Protein AF-A0A348NTG4-F1 (afdb_monomer_lite)

Secondary structure (DSSP, 8-state):
-HHHHHHHHHHTT-HHHHHHHHHHHHT-SS--HHHHHHHHHHHHHHHHHHS-HHHHHHHHHHHHHHHHH--S-----TT--SHHHHHHHHHHHHHHHHHHHT-HHHHHHHHHHHTTSGGGGSHHHHHHHHHHHHHHHHHTT-HHHHHHHHHHHHHHHHHTT-TT-GGGHHHHHHHHHHHHHTT-HHHHHHHHHHHHHHHHHS--HHHHHHHHHHHHHHHHHHT-HHHHHHHHHHSPPPTT--HHHHHHHHHHHHHHHHHTT-HHHHHHHHHH-TT-GGGHHHHHHHHHHTT-HHHHHHHHHHHSSPP----------S--------PPPPPPPPPP-

Foldseek 3Di:
DLLLVLLVCLVVLVLVVNVVSLVVQVPDPPQALLSLLSSLLSNLSSCLQPHFLVSSLVSLVSSLVSLVPGPDWRDDHPVQTTSLSSNLSSLLSNLVSCVLLVVLVVSLVSLVVSCPGPSVVPLLSVLLSLLSNLLSCLLVVVLVSNQVSLVVSCVSCVVVVNQQELSNLSSLLSQLSSCLVVVNLVSNVVSLVSNVSSLVVDSRPQSVLSSQLSVLSSCVSPPHLVVSLVSLVVDDDDPSRGPSSVLSSLLSNLVSCLVVVVLVVSVVSCVVVVPPLSNLVSQLSSCVSVVNNVSSVVSVVVNPDPPPPPPDPPPPDDDDDDDDDDDDDDDDDDDDD

Structure (mmCIF, N/CA/C/O backbone):
data_AF-A0A348NTG4-F1
#
_entry.id   AF-A0A348NTG4-F1
#
loop_
_atom_site.group_PDB
_atom_site.id
_atom_site.type_symbol
_atom_site.label_atom_id
_atom_site.label_alt_id
_atom_site.label_comp_id
_atom_site.label_asym_id
_atom_site.label_entity_id
_atom_site.label_seq_id
_atom_site.pdbx_PDB_ins_code
_atom_site.Cartn_x
_atom_site.Cartn_y
_atom_site.Cartn_z
_atom_site.occupancy
_atom_site.B_iso_or_equiv
_atom_site.auth_seq_id
_atom_site.auth_comp_id
_atom_site.auth_asym_id
_atom_site.auth_atom_id
_atom_site.pdbx_PDB_model_num
ATOM 1 N N . MET A 1 1 ? 17.746 10.564 -25.892 1.00 72.62 1 MET A N 1
ATOM 2 C CA . MET A 1 1 ? 18.186 11.600 -24.919 1.00 72.62 1 MET A CA 1
ATOM 3 C C . MET A 1 1 ? 17.054 12.033 -23.989 1.00 72.62 1 MET A C 1
ATOM 5 O O . MET A 1 1 ? 17.271 12.065 -22.789 1.00 72.62 1 MET A O 1
ATOM 9 N N . GLU A 1 2 ? 15.850 12.316 -24.493 1.00 83.31 2 GLU A N 1
ATOM 10 C CA . GLU A 1 2 ? 14.724 12.773 -23.653 1.00 83.31 2 GLU A CA 1
ATOM 11 C C . GLU A 1 2 ? 14.186 11.718 -22.664 1.00 83.31 2 GLU A C 1
ATOM 13 O O . GLU A 1 2 ? 13.785 12.087 -21.568 1.00 83.31 2 GLU A O 1
ATOM 18 N N . VAL A 1 3 ? 14.249 10.414 -22.974 1.00 83.94 3 VAL A N 1
ATOM 19 C CA . VAL A 1 3 ? 13.920 9.345 -21.999 1.00 83.94 3 VAL A CA 1
ATOM 20 C C . VAL A 1 3 ? 14.889 9.353 -20.805 1.00 83.94 3 VAL A C 1
ATOM 22 O O . VAL A 1 3 ? 14.468 9.198 -19.663 1.00 83.94 3 VAL A O 1
ATOM 25 N N . ASN A 1 4 ? 16.177 9.634 -21.034 1.00 87.38 4 ASN A N 1
ATOM 26 C CA . ASN A 1 4 ? 17.155 9.783 -19.949 1.00 87.38 4 ASN A CA 1
ATOM 27 C C . ASN A 1 4 ? 16.900 11.046 -19.121 1.00 87.38 4 ASN A C 1
ATOM 29 O O . ASN A 1 4 ? 17.099 11.028 -17.911 1.00 87.38 4 ASN A O 1
ATOM 33 N N . LEU A 1 5 ? 16.434 12.128 -19.757 1.00 90.00 5 LEU A N 1
ATOM 34 C CA . LEU A 1 5 ? 15.984 13.321 -19.041 1.00 90.00 5 LEU A CA 1
ATOM 35 C C . LEU A 1 5 ? 14.778 12.997 -18.150 1.00 90.00 5 LEU A C 1
ATOM 37 O O . LEU A 1 5 ? 14.790 13.371 -16.984 1.00 90.00 5 LEU A O 1
ATOM 41 N N . LEU A 1 6 ? 13.788 12.260 -18.667 1.00 88.88 6 LEU A N 1
ATOM 42 C CA . LEU A 1 6 ? 12.642 11.794 -17.881 1.00 88.88 6 LEU A CA 1
ATOM 43 C C . LEU A 1 6 ? 13.098 10.971 -16.667 1.00 88.88 6 LEU A C 1
ATOM 45 O O . LEU A 1 6 ? 12.689 11.255 -15.545 1.00 88.88 6 LEU A O 1
ATOM 49 N N . ALA A 1 7 ? 13.985 9.993 -16.872 1.00 87.50 7 ALA A N 1
ATOM 50 C CA . ALA A 1 7 ? 14.532 9.183 -15.785 1.00 87.50 7 ALA A CA 1
ATOM 51 C C . ALA A 1 7 ? 15.272 10.033 -14.735 1.00 87.50 7 ALA A C 1
ATOM 53 O O . ALA A 1 7 ? 15.084 9.834 -13.537 1.00 87.50 7 ALA A O 1
ATOM 54 N N . ALA A 1 8 ? 16.077 11.008 -15.172 1.00 87.44 8 ALA A N 1
ATOM 55 C CA . ALA A 1 8 ? 16.791 11.915 -14.277 1.00 87.44 8 ALA A CA 1
ATOM 56 C C . ALA A 1 8 ? 15.840 12.819 -13.476 1.00 87.44 8 ALA A C 1
ATOM 58 O O . ALA A 1 8 ? 16.048 13.006 -12.281 1.00 87.44 8 ALA A O 1
ATOM 59 N N . GLN A 1 9 ? 14.781 13.337 -14.106 1.00 89.88 9 GLN A N 1
ATOM 60 C CA . GLN A 1 9 ? 13.752 14.142 -13.440 1.00 89.88 9 GLN A CA 1
ATOM 61 C C . GLN A 1 9 ? 13.029 13.335 -12.357 1.00 89.88 9 GLN A C 1
ATOM 63 O O . GLN A 1 9 ? 12.859 13.820 -11.241 1.00 89.88 9 GLN A O 1
ATOM 68 N N . ILE A 1 10 ? 12.677 12.079 -12.644 1.00 85.88 10 ILE A N 1
ATOM 69 C CA . ILE A 1 10 ? 12.056 11.174 -11.665 1.00 85.88 10 ILE A CA 1
ATOM 70 C C . ILE A 1 10 ? 13.010 10.891 -10.504 1.00 85.88 10 ILE A C 1
ATOM 72 O O . ILE A 1 10 ? 12.622 11.021 -9.347 1.00 85.88 10 ILE A O 1
ATOM 76 N N . ALA A 1 11 ? 14.271 10.564 -10.796 1.00 83.94 11 ALA A N 1
ATOM 77 C CA . ALA A 1 11 ? 15.285 10.337 -9.766 1.00 83.94 11 ALA A CA 1
ATOM 78 C C . ALA A 1 11 ? 15.539 11.584 -8.896 1.00 83.94 11 ALA A C 1
ATOM 80 O O . ALA A 1 11 ? 15.915 11.460 -7.732 1.00 83.94 11 ALA A O 1
ATOM 81 N N . ALA A 1 12 ? 15.316 12.779 -9.451 1.00 85.69 12 ALA A N 1
ATOM 82 C CA . ALA A 1 12 ? 15.415 14.059 -8.758 1.00 85.69 12 ALA A CA 1
ATOM 83 C C . ALA A 1 12 ? 14.099 14.522 -8.099 1.00 85.69 12 ALA A C 1
ATOM 85 O O . ALA A 1 12 ? 14.061 15.631 -7.564 1.00 85.69 12 ALA A O 1
ATOM 86 N N . PHE A 1 13 ? 13.034 13.708 -8.121 1.00 81.88 13 PHE A N 1
ATOM 87 C CA . PHE A 1 13 ? 11.701 14.047 -7.598 1.00 81.88 13 PHE A CA 1
ATOM 88 C C . PHE A 1 13 ? 11.089 15.320 -8.225 1.00 81.88 13 PHE A C 1
ATOM 90 O O . PHE A 1 13 ? 10.419 16.106 -7.553 1.00 81.88 13 PHE A O 1
ATOM 97 N N . GLN A 1 14 ? 11.342 15.534 -9.519 1.00 87.25 14 GLN A N 1
ATOM 98 C CA . GLN A 1 14 ? 10.798 16.621 -10.340 1.00 87.25 14 GLN A CA 1
ATOM 99 C C . GLN A 1 14 ? 9.549 16.136 -11.093 1.00 87.25 14 GLN A C 1
ATOM 101 O O . GLN A 1 14 ? 9.572 15.945 -12.311 1.00 87.25 14 GLN A O 1
ATOM 106 N N . THR A 1 15 ? 8.480 15.828 -10.348 1.00 83.44 15 THR A N 1
ATOM 107 C CA . THR A 1 15 ? 7.294 15.127 -10.871 1.00 83.44 15 THR A CA 1
ATOM 108 C C . THR A 1 15 ? 6.580 15.913 -11.969 1.00 83.44 15 THR A C 1
ATOM 110 O O . THR A 1 15 ? 6.259 15.339 -13.009 1.00 83.44 15 THR A O 1
ATOM 113 N N . ASP A 1 16 ? 6.387 17.223 -11.802 1.00 86.94 16 ASP A N 1
ATOM 114 C CA . ASP A 1 16 ? 5.717 18.065 -12.803 1.00 86.94 16 ASP A CA 1
ATOM 115 C C . ASP A 1 16 ? 6.515 18.133 -14.114 1.00 86.94 16 ASP A C 1
ATOM 117 O O . ASP A 1 16 ? 5.962 17.980 -15.210 1.00 86.94 16 ASP A O 1
ATOM 121 N N . GLU A 1 17 ? 7.834 18.302 -14.018 1.00 91.06 17 GLU A N 1
ATOM 122 C CA . GLU A 1 17 ? 8.725 18.312 -15.172 1.00 91.06 17 GLU A CA 1
ATOM 123 C C . GLU A 1 17 ? 8.778 16.944 -15.858 1.00 91.06 17 GLU A C 1
ATOM 125 O O . GLU A 1 17 ? 8.753 16.883 -17.090 1.00 91.06 17 GLU A O 1
ATOM 130 N N . ALA A 1 18 ? 8.800 15.853 -15.087 1.00 89.81 18 ALA A N 1
ATOM 131 C CA . ALA A 1 18 ? 8.736 14.489 -15.602 1.00 89.81 18 ALA A CA 1
ATOM 132 C C . ALA A 1 18 ? 7.414 14.230 -16.346 1.00 89.81 18 ALA A C 1
ATOM 134 O O . ALA A 1 18 ? 7.419 13.707 -17.463 1.00 89.81 18 ALA A O 1
ATOM 135 N N . VAL A 1 19 ? 6.279 14.650 -15.777 1.00 90.00 19 VAL A N 1
ATOM 136 C CA . VAL A 1 19 ? 4.953 14.543 -16.406 1.00 90.00 19 VAL A CA 1
ATOM 137 C C . VAL A 1 19 ? 4.927 15.295 -17.737 1.00 90.00 19 VAL A C 1
ATOM 139 O O . VAL A 1 19 ? 4.448 14.760 -18.742 1.00 90.00 19 VAL A O 1
ATOM 142 N N . GLU A 1 20 ? 5.455 16.518 -17.781 1.00 92.50 20 GLU A N 1
ATOM 143 C CA . GLU A 1 20 ? 5.489 17.297 -19.018 1.00 92.50 20 GLU A CA 1
ATOM 144 C C . GLU A 1 20 ? 6.457 16.703 -20.053 1.00 92.50 20 GLU A C 1
ATOM 146 O O . GLU A 1 20 ? 6.113 16.606 -21.234 1.00 92.50 20 GLU A O 1
ATOM 151 N N . THR A 1 21 ? 7.630 16.217 -19.636 1.00 93.94 21 THR A N 1
ATOM 152 C CA . THR A 1 21 ? 8.554 15.493 -20.523 1.00 93.94 21 THR A CA 1
ATOM 153 C C . THR A 1 21 ? 7.893 14.249 -21.117 1.00 93.94 21 THR A C 1
ATOM 155 O O . THR A 1 21 ? 7.969 14.045 -22.330 1.00 93.94 21 THR A O 1
ATOM 158 N N . TYR A 1 22 ? 7.177 13.458 -20.313 1.00 93.06 22 TYR A N 1
ATOM 159 C CA . TYR A 1 22 ? 6.424 12.305 -20.808 1.00 93.06 22 TYR A CA 1
ATOM 160 C C . TYR A 1 22 ? 5.339 12.710 -21.818 1.00 93.06 22 TYR A C 1
ATOM 162 O O . TYR A 1 22 ? 5.207 12.091 -22.876 1.00 93.06 22 TYR A O 1
ATOM 170 N N . ARG A 1 23 ? 4.585 13.787 -21.553 1.00 92.38 23 ARG A N 1
ATOM 171 C CA . ARG A 1 23 ? 3.578 14.303 -22.498 1.00 92.38 23 ARG A CA 1
ATOM 172 C C . ARG A 1 23 ? 4.191 14.718 -23.831 1.00 92.38 23 ARG A C 1
ATOM 174 O O . ARG A 1 23 ? 3.571 14.462 -24.865 1.00 92.38 23 ARG A O 1
ATOM 181 N N . ARG A 1 24 ? 5.377 15.338 -23.824 1.00 94.44 24 ARG A N 1
ATOM 182 C CA . ARG A 1 24 ? 6.117 15.676 -25.050 1.00 94.44 24 ARG A CA 1
ATOM 183 C C . ARG A 1 24 ? 6.556 14.422 -25.800 1.00 94.44 24 ARG A C 1
ATOM 185 O O . ARG A 1 24 ? 6.255 14.316 -26.986 1.00 94.44 24 ARG A O 1
ATOM 192 N N . LEU A 1 25 ? 7.167 13.459 -25.105 1.00 92.62 25 LEU A N 1
ATOM 193 C CA . LEU A 1 25 ? 7.576 12.170 -25.676 1.00 92.62 25 LEU A CA 1
ATOM 194 C C . LEU A 1 25 ? 6.402 11.453 -26.354 1.00 92.62 25 LEU A C 1
ATOM 196 O O . LEU A 1 25 ? 6.517 11.041 -27.500 1.00 92.62 25 LEU A O 1
ATOM 200 N N . ARG A 1 26 ? 5.229 11.399 -25.712 1.00 92.81 26 ARG A N 1
ATOM 201 C CA . ARG A 1 26 ? 4.034 10.731 -26.261 1.00 92.81 26 ARG A CA 1
ATOM 202 C C . ARG A 1 26 ? 3.474 11.378 -27.537 1.00 92.81 26 ARG A C 1
ATOM 204 O O . ARG A 1 26 ? 2.683 10.758 -28.239 1.00 92.81 26 A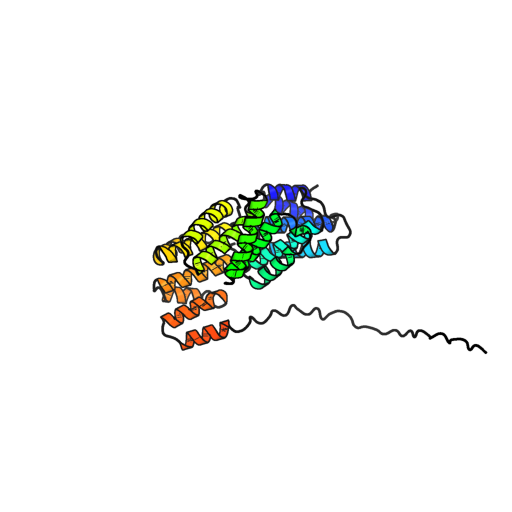RG A O 1
ATOM 211 N N . ARG A 1 27 ? 3.805 12.642 -27.819 1.00 92.94 27 ARG A N 1
ATOM 212 C CA . ARG A 1 27 ? 3.354 13.350 -29.035 1.00 92.94 27 ARG A CA 1
ATOM 213 C C . ARG A 1 27 ? 4.298 13.153 -30.220 1.00 92.94 27 ARG A C 1
ATOM 215 O O . ARG A 1 27 ? 3.977 13.599 -31.319 1.00 92.94 27 ARG A O 1
ATOM 222 N N . ARG A 1 28 ? 5.454 12.525 -30.007 1.00 92.88 28 ARG A N 1
ATOM 223 C CA . ARG A 1 28 ? 6.433 12.258 -31.056 1.00 92.88 28 ARG A CA 1
ATOM 224 C C . ARG A 1 28 ? 6.016 11.043 -31.874 1.00 92.88 28 ARG A C 1
ATOM 226 O O . ARG A 1 28 ? 5.760 9.982 -31.322 1.00 92.88 28 ARG A O 1
ATOM 233 N N . ALA A 1 29 ? 5.964 11.208 -33.193 1.00 88.56 29 ALA A N 1
ATOM 234 C CA . ALA A 1 29 ? 5.661 10.120 -34.123 1.00 88.56 29 ALA A CA 1
ATOM 235 C C . ALA A 1 29 ? 6.893 9.260 -34.460 1.00 88.56 29 ALA A C 1
ATOM 237 O O . ALA A 1 29 ? 6.752 8.203 -35.061 1.00 88.56 29 ALA A O 1
ATOM 238 N N . ASP A 1 30 ? 8.091 9.733 -34.109 1.00 90.44 30 ASP A N 1
ATOM 239 C CA . ASP A 1 30 ? 9.380 9.110 -34.415 1.00 90.44 30 ASP A CA 1
ATOM 240 C C . ASP A 1 30 ? 9.983 8.342 -33.227 1.00 90.44 30 ASP A C 1
ATOM 242 O O . ASP A 1 30 ? 11.120 7.882 -33.310 1.00 90.44 30 ASP A O 1
ATOM 246 N N . LEU A 1 31 ? 9.253 8.229 -32.112 1.00 89.94 31 LEU A N 1
ATOM 247 C CA . LEU A 1 31 ? 9.707 7.482 -30.945 1.00 89.94 31 LEU A CA 1
ATOM 248 C C . LEU A 1 31 ? 9.540 5.985 -31.206 1.00 89.94 31 LEU A C 1
ATOM 250 O O . LEU A 1 31 ? 8.478 5.551 -31.650 1.00 89.94 31 LEU A O 1
ATOM 254 N N . SER A 1 32 ? 10.577 5.200 -30.932 1.00 91.12 32 SER A N 1
ATOM 255 C CA . SER A 1 32 ? 10.491 3.752 -31.090 1.00 91.12 32 SER A CA 1
ATOM 256 C C . SER A 1 32 ? 9.567 3.126 -30.038 1.00 91.12 32 SER A C 1
ATOM 258 O O . SER A 1 32 ? 9.244 3.750 -29.017 1.00 91.12 32 SER A O 1
ATOM 260 N N . ASP A 1 33 ? 9.131 1.887 -30.269 1.00 91.44 33 ASP A N 1
ATOM 261 C CA . ASP A 1 33 ? 8.283 1.162 -29.318 1.00 91.44 33 ASP A CA 1
ATOM 262 C C . ASP A 1 33 ? 9.022 0.913 -27.997 1.00 91.44 33 ASP A C 1
ATOM 264 O O . ASP A 1 33 ? 8.439 1.109 -26.928 1.00 91.44 33 ASP A O 1
ATOM 268 N N . GLY A 1 34 ? 10.314 0.565 -28.050 1.00 90.81 34 GLY A N 1
ATOM 269 C CA . GLY A 1 34 ? 11.155 0.412 -26.865 1.00 90.81 34 GLY A CA 1
ATOM 270 C C . GLY A 1 34 ? 11.279 1.696 -26.038 1.00 90.81 34 GLY A C 1
ATOM 271 O O . GLY A 1 34 ? 11.102 1.662 -24.816 1.00 90.81 34 GLY A O 1
ATOM 272 N N . ASP A 1 35 ? 11.501 2.841 -26.686 1.00 90.69 35 ASP A N 1
ATOM 273 C CA . ASP A 1 35 ? 11.560 4.147 -26.015 1.00 90.69 35 ASP A CA 1
ATOM 274 C C . ASP A 1 35 ? 10.204 4.555 -25.434 1.00 90.69 35 ASP A C 1
ATOM 276 O O . ASP A 1 35 ? 10.123 5.081 -24.320 1.00 90.69 35 ASP A O 1
ATOM 280 N N . SER A 1 36 ? 9.126 4.280 -26.169 1.00 92.62 36 SER A N 1
ATOM 281 C CA . SER A 1 36 ? 7.754 4.534 -25.728 1.00 92.62 36 SER A CA 1
ATOM 282 C C . SER A 1 36 ? 7.388 3.676 -24.514 1.00 92.62 36 SER A C 1
ATOM 284 O O . SER A 1 36 ? 6.771 4.177 -23.568 1.00 92.62 36 SER A O 1
ATOM 286 N N . ALA A 1 37 ? 7.809 2.407 -24.499 1.00 93.44 37 ALA A N 1
ATOM 287 C CA . ALA A 1 37 ? 7.629 1.500 -23.372 1.00 93.44 37 ALA A CA 1
ATOM 288 C C . ALA A 1 37 ? 8.386 1.994 -22.133 1.00 93.44 37 ALA A C 1
ATOM 290 O O . ALA A 1 37 ? 7.800 2.097 -21.054 1.00 93.44 37 ALA A O 1
ATOM 291 N N . ALA A 1 38 ? 9.662 2.364 -22.293 1.00 92.38 38 ALA A N 1
ATOM 292 C CA . ALA A 1 38 ? 10.482 2.901 -21.210 1.00 92.38 38 ALA A CA 1
ATOM 293 C C . ALA A 1 38 ? 9.884 4.193 -20.636 1.00 92.38 38 ALA A C 1
ATOM 295 O O . ALA A 1 38 ? 9.740 4.326 -19.420 1.00 92.38 38 ALA A O 1
ATOM 296 N N . ALA A 1 39 ? 9.464 5.121 -21.502 1.00 92.81 39 ALA A N 1
ATOM 297 C CA . ALA A 1 39 ? 8.832 6.366 -21.085 1.00 92.81 39 ALA A CA 1
ATOM 298 C C . ALA A 1 39 ? 7.524 6.125 -20.313 1.00 92.81 39 ALA A C 1
ATOM 300 O O . ALA A 1 39 ? 7.289 6.770 -19.293 1.00 92.81 39 ALA A O 1
ATOM 301 N N . ALA A 1 40 ? 6.685 5.187 -20.766 1.00 94.00 40 ALA A N 1
ATOM 302 C CA . ALA A 1 40 ? 5.436 4.839 -20.091 1.00 94.00 40 ALA A CA 1
ATOM 303 C C . ALA A 1 40 ? 5.665 4.151 -18.733 1.00 94.00 40 ALA A C 1
ATOM 305 O O . ALA A 1 40 ? 4.966 4.475 -17.772 1.00 94.00 40 ALA A O 1
ATOM 306 N N . ALA A 1 41 ? 6.660 3.264 -18.621 1.00 93.19 41 ALA A N 1
ATOM 307 C CA . ALA A 1 41 ? 7.020 2.623 -17.354 1.00 93.19 41 ALA A CA 1
ATOM 308 C C . ALA A 1 41 ? 7.561 3.641 -16.337 1.00 93.19 41 ALA A C 1
ATOM 310 O O . ALA A 1 41 ? 7.111 3.675 -15.193 1.00 93.19 41 ALA A O 1
ATOM 311 N N . LEU A 1 42 ? 8.468 4.522 -16.771 1.00 91.06 42 LEU A N 1
ATOM 312 C CA . LEU A 1 42 ? 8.996 5.617 -15.955 1.00 91.06 42 LEU A CA 1
ATOM 313 C C . LEU A 1 42 ? 7.882 6.557 -15.483 1.00 91.06 42 LEU A C 1
ATOM 315 O O . LEU A 1 42 ? 7.804 6.886 -14.301 1.00 91.06 42 LEU A O 1
ATOM 319 N N . TYR A 1 43 ? 6.981 6.946 -16.384 1.00 91.81 43 TYR A N 1
ATOM 320 C CA . TYR A 1 43 ? 5.831 7.777 -16.040 1.00 91.81 43 TYR A CA 1
ATOM 321 C C . TYR A 1 43 ? 4.907 7.109 -15.011 1.00 91.81 43 TYR A C 1
ATOM 323 O O . TYR A 1 43 ? 4.455 7.773 -14.080 1.00 91.81 43 TYR A O 1
ATOM 331 N N . ALA A 1 44 ? 4.674 5.796 -15.122 1.00 91.81 44 ALA A N 1
ATOM 332 C CA . ALA A 1 44 ? 3.920 5.050 -14.117 1.00 91.81 44 ALA A CA 1
ATOM 333 C C . ALA A 1 44 ? 4.603 5.098 -12.735 1.00 91.81 44 ALA A C 1
ATOM 335 O O . ALA A 1 44 ? 3.924 5.315 -11.735 1.00 91.81 44 ALA A O 1
ATOM 336 N N . CYS A 1 45 ? 5.935 4.972 -12.672 1.00 87.12 45 CYS A N 1
ATOM 337 C CA . CYS A 1 45 ? 6.689 5.109 -11.421 1.00 87.12 45 CYS A CA 1
ATOM 338 C C . CYS A 1 45 ? 6.600 6.520 -10.823 1.00 87.12 45 CYS A C 1
ATOM 340 O O . CYS A 1 45 ? 6.407 6.657 -9.618 1.00 87.12 45 CYS A O 1
ATOM 342 N N . ALA A 1 46 ? 6.700 7.558 -11.658 1.00 81.25 46 ALA A N 1
ATOM 343 C CA . ALA A 1 46 ? 6.566 8.954 -11.233 1.00 81.25 46 ALA A CA 1
ATOM 344 C C . ALA A 1 46 ? 5.170 9.264 -10.671 1.00 81.25 46 ALA A C 1
ATOM 346 O O . ALA A 1 46 ? 5.002 10.114 -9.801 1.00 81.25 46 ALA A O 1
ATOM 347 N N . GLY A 1 47 ? 4.153 8.568 -11.182 1.00 74.06 47 GLY A N 1
ATOM 348 C CA . GLY A 1 47 ? 2.760 8.819 -10.851 1.00 74.06 47 GLY A CA 1
ATOM 349 C C . GLY A 1 47 ? 2.329 8.437 -9.444 1.00 74.06 47 GLY A C 1
ATOM 350 O O . GLY A 1 47 ? 1.232 8.815 -9.042 1.00 74.06 47 GLY A O 1
ATOM 351 N N . LEU A 1 48 ? 3.159 7.713 -8.692 1.00 72.62 48 LEU A N 1
ATOM 352 C CA . LEU A 1 48 ? 2.812 7.301 -7.336 1.00 72.62 48 LEU A CA 1
ATOM 353 C C . LEU A 1 48 ? 2.676 8.486 -6.360 1.00 72.62 48 LEU A C 1
ATOM 355 O O . LEU A 1 48 ? 1.974 8.349 -5.357 1.00 72.62 48 LEU A O 1
ATOM 359 N N . ASP A 1 49 ? 3.299 9.630 -6.660 1.00 70.50 49 ASP A N 1
ATOM 360 C CA . ASP A 1 49 ? 3.211 10.846 -5.842 1.00 70.50 49 ASP A CA 1
ATOM 361 C C . ASP A 1 49 ? 1.959 11.685 -6.173 1.00 70.50 49 ASP A C 1
ATOM 363 O O . ASP A 1 49 ? 1.219 12.066 -5.265 1.00 70.50 49 ASP A O 1
ATOM 367 N N . ASP A 1 50 ? 1.686 11.934 -7.463 1.00 73.62 50 ASP A N 1
ATOM 368 C CA . ASP A 1 50 ? 0.757 13.000 -7.888 1.00 73.62 50 ASP A CA 1
ATOM 369 C C . ASP A 1 50 ? -0.325 12.586 -8.900 1.00 73.62 50 ASP A C 1
ATOM 371 O O . ASP A 1 50 ? -1.237 13.376 -9.185 1.00 73.62 50 ASP A O 1
ATOM 375 N N . LEU A 1 51 ? -0.265 11.369 -9.455 1.00 78.44 51 LEU A N 1
ATOM 376 C CA . LEU A 1 51 ? -1.231 10.917 -10.458 1.00 78.44 51 LEU A CA 1
ATOM 377 C C . LEU A 1 51 ? -2.340 10.055 -9.843 1.00 78.44 51 LEU A C 1
ATOM 379 O O . LEU A 1 51 ? -2.101 9.265 -8.928 1.00 78.44 51 LEU A O 1
ATOM 383 N N . PRO A 1 52 ? -3.571 10.127 -10.382 1.00 84.88 52 PRO A N 1
ATOM 384 C CA . PRO A 1 52 ? -4.594 9.142 -10.063 1.00 84.88 52 PRO A CA 1
ATOM 385 C C . PRO A 1 52 ? -4.099 7.720 -10.373 1.00 84.88 52 PRO A C 1
ATOM 387 O O . PRO A 1 52 ? -3.545 7.473 -11.445 1.00 84.88 52 PRO A O 1
ATOM 390 N N . MET A 1 53 ? -4.377 6.751 -9.494 1.00 87.19 53 MET A N 1
ATOM 391 C CA . MET A 1 53 ? -3.938 5.354 -9.683 1.00 87.19 53 MET A CA 1
ATOM 392 C C . MET A 1 53 ? -4.445 4.725 -10.989 1.00 87.19 53 MET A C 1
ATOM 394 O O . MET A 1 53 ? -3.781 3.864 -11.559 1.00 87.19 53 MET A O 1
ATOM 398 N N . ALA A 1 54 ? -5.583 5.190 -11.515 1.00 88.50 54 ALA A N 1
ATOM 399 C CA . ALA A 1 54 ? -6.083 4.782 -12.828 1.00 88.50 54 ALA A CA 1
ATOM 400 C C . ALA A 1 54 ? -5.150 5.201 -13.983 1.00 88.50 54 ALA A C 1
ATOM 402 O O . ALA A 1 54 ? -5.013 4.470 -14.963 1.00 88.50 54 ALA A O 1
ATOM 403 N N . GLU A 1 55 ? -4.488 6.358 -13.876 1.00 90.62 55 GLU A N 1
ATOM 404 C CA . GLU A 1 55 ? -3.495 6.800 -14.860 1.00 90.62 55 GLU A CA 1
ATOM 405 C C . GLU A 1 55 ? -2.199 5.998 -14.741 1.00 90.62 55 GLU A C 1
ATOM 407 O O . GLU A 1 55 ? -1.668 5.568 -15.765 1.00 90.62 55 GLU A O 1
ATOM 412 N N . VAL A 1 56 ? -1.746 5.724 -13.511 1.00 91.81 56 VAL A N 1
ATOM 413 C CA . VAL A 1 56 ? -0.599 4.837 -13.245 1.00 91.81 56 VAL A CA 1
ATOM 414 C C . VAL A 1 56 ? -0.842 3.454 -13.850 1.00 91.81 56 VAL A C 1
ATOM 416 O O . VAL A 1 56 ? -0.006 2.954 -14.601 1.00 91.81 56 VAL A O 1
ATOM 419 N N . PHE A 1 57 ? -2.016 2.869 -13.596 1.00 93.44 57 PHE A N 1
ATOM 420 C CA . PHE A 1 57 ? -2.416 1.572 -14.142 1.00 93.44 57 PHE A CA 1
ATOM 421 C C . PHE A 1 57 ? -2.390 1.575 -15.675 1.00 93.44 57 PHE A C 1
ATOM 423 O O . PHE A 1 57 ? -1.759 0.721 -16.291 1.00 93.44 57 PHE A O 1
ATOM 430 N N . LYS A 1 58 ? -3.007 2.581 -16.306 1.00 94.50 58 LYS A N 1
ATOM 431 C CA . LYS A 1 58 ? -3.043 2.699 -17.769 1.00 94.50 58 LYS A CA 1
ATOM 432 C C . LYS A 1 58 ? -1.649 2.862 -18.382 1.00 94.50 58 LYS A C 1
ATOM 434 O O . LYS A 1 58 ? -1.369 2.283 -19.434 1.00 94.50 58 LYS A O 1
ATOM 439 N N . ALA A 1 59 ? -0.780 3.660 -17.761 1.00 94.69 59 ALA A N 1
ATOM 440 C CA . ALA A 1 59 ? 0.596 3.844 -18.214 1.00 94.69 59 ALA A CA 1
ATOM 441 C C . ALA A 1 59 ? 1.400 2.540 -18.110 1.00 94.69 59 ALA A C 1
ATOM 443 O O . ALA A 1 59 ? 2.088 2.164 -19.059 1.00 94.69 59 ALA A O 1
ATOM 444 N N . ALA A 1 60 ? 1.238 1.811 -17.005 1.00 95.56 60 ALA A N 1
ATOM 445 C CA . ALA A 1 60 ? 1.852 0.509 -16.783 1.00 95.56 60 ALA A CA 1
ATOM 446 C C . ALA A 1 60 ? 1.374 -0.555 -17.794 1.00 95.56 60 ALA A C 1
ATOM 448 O O . ALA A 1 60 ? 2.190 -1.276 -18.373 1.00 95.56 60 ALA A O 1
ATOM 449 N N . GLU A 1 61 ? 0.073 -0.620 -18.090 1.00 95.12 61 GLU A N 1
ATOM 450 C CA . GLU A 1 61 ? -0.460 -1.510 -19.132 1.00 95.12 61 GLU A CA 1
ATOM 451 C C . GLU A 1 61 ? 0.056 -1.142 -20.526 1.00 95.12 61 GLU A C 1
ATOM 453 O O . GLU A 1 61 ? 0.418 -2.024 -21.305 1.00 95.12 61 GLU A O 1
ATOM 458 N N . THR A 1 62 ? 0.147 0.156 -20.827 1.00 95.00 62 THR A N 1
ATOM 459 C CA . THR A 1 62 ? 0.705 0.646 -22.096 1.00 95.00 62 THR A CA 1
ATOM 460 C C . THR A 1 62 ? 2.161 0.207 -22.249 1.00 95.00 62 THR A C 1
ATOM 462 O O . THR A 1 62 ? 2.525 -0.354 -23.281 1.00 95.00 62 THR A O 1
ATOM 465 N N . ALA A 1 63 ? 2.981 0.395 -21.210 1.00 94.75 63 ALA A N 1
ATOM 466 C CA . ALA A 1 63 ? 4.373 -0.043 -21.205 1.00 94.75 63 ALA A CA 1
ATOM 467 C C . ALA A 1 63 ? 4.497 -1.562 -21.405 1.00 94.75 63 ALA A C 1
ATOM 469 O O . ALA A 1 63 ? 5.301 -2.010 -22.217 1.00 94.75 63 ALA A O 1
ATOM 470 N N . THR A 1 64 ? 3.650 -2.342 -20.727 1.00 94.00 64 THR A N 1
ATOM 471 C CA . THR A 1 64 ? 3.597 -3.808 -20.854 1.00 94.00 64 THR A CA 1
ATOM 472 C C . THR A 1 64 ? 3.229 -4.252 -22.273 1.00 94.00 64 THR A C 1
ATOM 474 O O . THR A 1 64 ? 3.791 -5.212 -22.796 1.00 94.00 64 THR A O 1
ATOM 477 N N . GLY A 1 65 ? 2.271 -3.575 -22.912 1.00 93.62 65 GLY A N 1
ATOM 478 C CA . GLY A 1 65 ? 1.890 -3.862 -24.294 1.00 93.62 65 GLY A CA 1
ATOM 479 C C . GLY A 1 65 ? 3.043 -3.603 -25.261 1.00 93.62 65 GLY A C 1
ATOM 480 O O . GLY A 1 65 ? 3.410 -4.491 -26.026 1.00 93.62 65 GLY A O 1
ATOM 481 N N . LEU A 1 66 ? 3.650 -2.417 -25.164 1.00 93.19 66 LEU A N 1
ATOM 482 C CA . LEU A 1 66 ? 4.738 -1.986 -26.042 1.00 93.19 66 LEU A CA 1
ATOM 483 C C . LEU A 1 66 ? 6.002 -2.834 -25.863 1.00 93.19 66 LEU A C 1
ATOM 485 O O . LEU A 1 66 ? 6.593 -3.264 -26.846 1.00 93.19 66 LEU A O 1
ATOM 489 N N . VAL A 1 67 ? 6.401 -3.149 -24.625 1.00 92.00 67 VAL A N 1
ATOM 490 C CA . VAL A 1 67 ? 7.624 -3.931 -24.368 1.00 92.00 67 VAL A CA 1
ATOM 491 C C . VAL A 1 67 ? 7.534 -5.367 -24.899 1.00 92.00 67 VAL A C 1
ATOM 493 O O . VAL A 1 67 ? 8.561 -5.983 -25.174 1.00 92.00 67 VAL A O 1
ATOM 496 N N . ARG A 1 68 ? 6.322 -5.912 -25.075 1.00 89.81 68 ARG A N 1
ATOM 497 C CA . ARG A 1 68 ? 6.104 -7.248 -25.656 1.00 89.81 68 ARG A CA 1
ATOM 498 C C . ARG A 1 68 ? 6.203 -7.265 -27.177 1.00 89.81 68 ARG A C 1
ATOM 500 O O . ARG A 1 68 ? 6.559 -8.300 -27.729 1.00 89.81 68 ARG A O 1
ATOM 507 N N . THR A 1 69 ? 5.871 -6.157 -27.836 1.00 89.44 69 THR A N 1
ATOM 508 C CA . THR A 1 69 ? 5.862 -6.047 -29.304 1.00 89.44 69 THR A CA 1
ATOM 509 C C . THR A 1 69 ? 7.073 -5.319 -29.866 1.00 89.44 69 THR A C 1
ATOM 511 O O . THR A 1 69 ? 7.321 -5.420 -31.059 1.00 89.44 69 THR A O 1
ATOM 514 N N . ALA A 1 70 ? 7.815 -4.593 -29.029 1.00 86.56 70 ALA A N 1
ATOM 515 C CA . ALA A 1 70 ? 9.042 -3.925 -29.421 1.00 86.56 70 ALA A CA 1
ATOM 516 C C . ALA A 1 70 ? 10.029 -4.949 -29.994 1.00 86.56 70 ALA A C 1
ATOM 518 O O . ALA A 1 70 ? 10.357 -5.926 -29.318 1.00 86.56 70 ALA A O 1
ATOM 519 N N . ASP A 1 71 ? 10.524 -4.710 -31.203 1.00 79.62 71 ASP A N 1
ATOM 520 C CA . ASP A 1 71 ? 11.612 -5.478 -31.827 1.00 79.62 71 ASP A CA 1
ATOM 521 C C . ASP A 1 71 ? 12.974 -4.779 -31.648 1.00 79.62 71 ASP A C 1
ATOM 523 O O . ASP A 1 71 ? 14.028 -5.337 -31.958 1.00 79.62 71 ASP A O 1
ATOM 527 N N . ASP A 1 72 ? 12.962 -3.549 -31.131 1.00 78.94 72 ASP A N 1
ATOM 528 C CA . ASP A 1 72 ? 14.112 -2.672 -30.968 1.00 78.94 72 ASP A CA 1
ATOM 529 C C . ASP A 1 72 ? 14.749 -2.740 -29.566 1.00 78.94 72 ASP A C 1
ATOM 531 O O . ASP A 1 72 ? 14.269 -3.405 -28.641 1.00 78.94 72 ASP A O 1
ATOM 535 N N . ILE A 1 73 ? 15.895 -2.066 -29.422 1.00 76.94 73 ILE A N 1
ATOM 536 C CA . ILE A 1 73 ? 16.616 -1.967 -28.151 1.00 76.94 73 ILE A CA 1
ATOM 537 C C . ILE A 1 73 ? 15.853 -1.012 -27.238 1.00 76.94 73 ILE A C 1
ATOM 539 O O . ILE A 1 73 ? 15.787 0.187 -27.486 1.00 76.94 73 ILE A O 1
ATOM 543 N N . VAL A 1 74 ? 15.344 -1.542 -26.133 1.00 73.81 74 VAL A N 1
ATOM 544 C CA . VAL A 1 74 ? 14.794 -0.734 -25.045 1.00 73.81 74 VAL A CA 1
ATOM 545 C C . VAL A 1 74 ? 15.943 0.003 -24.356 1.00 73.81 74 VAL A C 1
ATOM 547 O O . VAL A 1 74 ? 16.885 -0.644 -23.892 1.00 73.81 74 VAL A O 1
ATOM 550 N N . ILE A 1 75 ? 15.873 1.338 -24.290 1.00 75.06 75 ILE A N 1
ATOM 551 C CA . ILE A 1 75 ? 16.933 2.165 -23.697 1.00 75.06 75 ILE A CA 1
ATOM 552 C C . ILE A 1 75 ? 17.281 1.697 -22.280 1.00 75.06 75 ILE A C 1
ATOM 554 O O . ILE A 1 75 ? 16.413 1.470 -21.431 1.00 75.06 75 ILE A O 1
ATOM 558 N N . ASP A 1 76 ? 18.586 1.613 -22.024 1.00 74.25 76 ASP A N 1
ATOM 559 C CA . ASP A 1 76 ? 19.125 1.578 -20.675 1.00 74.25 76 ASP A CA 1
ATOM 560 C C . ASP A 1 76 ? 19.125 2.996 -20.088 1.00 74.25 76 ASP A C 1
ATOM 562 O O . ASP A 1 76 ? 19.863 3.872 -20.547 1.00 74.25 76 ASP A O 1
ATOM 566 N N . PHE A 1 77 ? 18.275 3.236 -19.091 1.00 71.75 77 PHE A N 1
ATOM 567 C CA . PHE A 1 77 ? 18.281 4.471 -18.322 1.00 71.75 77 PHE A CA 1
ATOM 568 C C . PHE A 1 77 ? 18.920 4.206 -16.956 1.00 71.75 77 PHE A C 1
ATOM 570 O O . PHE A 1 77 ? 18.479 3.349 -16.194 1.00 71.75 77 PHE A O 1
ATOM 577 N N . LEU A 1 78 ? 19.968 4.975 -16.642 1.00 62.16 78 LEU A N 1
ATOM 578 C CA . LEU A 1 78 ? 20.669 4.959 -15.350 1.00 62.16 78 LEU A CA 1
ATOM 579 C C . LEU A 1 78 ? 21.309 3.605 -14.960 1.00 62.16 78 LEU A C 1
ATOM 581 O O . LEU A 1 78 ? 21.594 3.394 -13.784 1.00 62.16 78 LEU A O 1
ATOM 585 N N . GLY A 1 79 ? 21.567 2.704 -15.918 1.00 65.00 79 GLY A N 1
ATOM 586 C CA . GLY A 1 79 ? 22.124 1.368 -15.653 1.00 65.00 79 GLY A CA 1
ATOM 587 C C . GLY A 1 79 ? 21.082 0.365 -15.150 1.00 65.00 79 GLY A C 1
ATOM 588 O O . GLY A 1 79 ? 21.436 -0.658 -14.563 1.00 65.00 79 GLY A O 1
ATOM 589 N N . VAL A 1 80 ? 19.800 0.696 -15.322 1.00 64.25 80 VAL A N 1
ATOM 590 C CA . VAL A 1 80 ? 18.648 -0.062 -14.832 1.00 64.25 80 VAL A CA 1
ATOM 591 C C . VAL A 1 80 ? 17.563 -0.196 -15.911 1.00 64.25 80 VAL A C 1
ATOM 593 O O . VAL A 1 80 ? 16.424 -0.516 -15.591 1.00 64.25 80 VAL A O 1
ATOM 596 N N . GLY A 1 81 ? 17.865 0.075 -17.185 1.00 69.44 81 GLY A N 1
ATOM 597 C CA . GLY A 1 81 ? 16.911 -0.100 -18.285 1.00 69.44 81 GLY A CA 1
ATOM 598 C C . GLY A 1 81 ? 17.129 -1.398 -19.069 1.00 69.44 81 GLY A C 1
ATOM 599 O O . GLY A 1 81 ? 17.614 -2.391 -18.526 1.00 69.44 81 GLY A O 1
ATOM 600 N N . GLY A 1 82 ? 16.693 -1.424 -20.329 1.00 85.69 82 GLY A N 1
ATOM 601 C CA . GLY A 1 82 ? 16.553 -2.660 -21.107 1.00 85.69 82 GLY A CA 1
ATOM 602 C C . GLY A 1 82 ? 15.179 -3.327 -20.951 1.00 85.69 82 GLY A C 1
ATOM 603 O O . GLY A 1 82 ? 14.352 -2.919 -20.134 1.00 85.69 82 GLY A O 1
ATOM 604 N N . ARG A 1 83 ? 14.911 -4.351 -21.774 1.00 90.94 83 ARG A N 1
ATOM 605 C CA . ARG A 1 83 ? 13.578 -4.973 -21.891 1.00 90.94 83 ARG A CA 1
ATOM 606 C C . ARG A 1 83 ? 13.070 -5.524 -20.561 1.00 90.94 83 ARG A C 1
ATOM 608 O O . ARG A 1 83 ? 11.982 -5.152 -20.134 1.00 90.94 83 ARG A O 1
ATOM 615 N N . ASP A 1 84 ? 13.877 -6.350 -19.902 1.00 90.94 84 ASP A N 1
ATOM 616 C CA . ASP A 1 84 ? 13.513 -7.026 -18.651 1.00 90.94 84 ASP A CA 1
ATOM 617 C C . ASP A 1 84 ? 13.197 -6.033 -17.529 1.00 90.94 84 ASP A C 1
ATOM 619 O O . ASP A 1 84 ? 12.297 -6.246 -16.719 1.00 90.94 84 ASP A O 1
ATOM 623 N N . SER A 1 85 ? 13.931 -4.924 -17.505 1.00 90.38 85 SER A N 1
ATOM 624 C CA . SER A 1 85 ? 13.766 -3.829 -16.560 1.00 90.38 85 SER A CA 1
ATOM 625 C C . SER A 1 85 ? 12.468 -3.061 -16.778 1.00 90.38 85 SER A C 1
ATOM 627 O O . SER A 1 85 ? 11.725 -2.800 -15.833 1.00 90.38 85 SER A O 1
ATOM 629 N N . VAL A 1 86 ? 12.171 -2.717 -18.033 1.00 91.75 86 VAL A N 1
ATOM 630 C CA . VAL A 1 86 ? 10.935 -2.015 -18.395 1.00 91.75 86 VAL A CA 1
ATOM 631 C C . VAL A 1 86 ? 9.720 -2.905 -18.177 1.00 91.75 86 VAL A C 1
ATOM 633 O O . VAL A 1 86 ? 8.733 -2.438 -17.610 1.00 91.75 86 VAL A O 1
ATOM 636 N N . GLU A 1 87 ? 9.797 -4.185 -18.552 1.00 93.94 87 GLU A N 1
ATOM 637 C CA . GLU A 1 87 ? 8.741 -5.156 -18.262 1.00 93.94 87 GLU A CA 1
ATOM 638 C C . GLU A 1 87 ? 8.524 -5.284 -16.754 1.00 93.94 87 GLU A C 1
ATOM 640 O O . GLU A 1 87 ? 7.392 -5.168 -16.286 1.00 93.94 87 GLU A O 1
ATOM 645 N N . PHE A 1 88 ? 9.603 -5.443 -15.983 1.00 94.38 88 PHE A N 1
ATOM 646 C CA . PHE A 1 88 ? 9.522 -5.509 -14.531 1.00 94.38 88 PHE A CA 1
ATOM 647 C C . PHE A 1 88 ? 8.838 -4.272 -13.940 1.00 94.38 88 PHE A C 1
ATOM 649 O O . PHE A 1 88 ? 7.905 -4.415 -13.151 1.00 94.38 88 PHE A O 1
ATOM 656 N N . LEU A 1 89 ? 9.272 -3.064 -14.313 1.00 93.19 89 LEU A N 1
ATOM 657 C CA . LEU A 1 89 ? 8.709 -1.824 -13.779 1.00 93.19 89 LEU A CA 1
ATOM 658 C C . LEU A 1 89 ? 7.231 -1.683 -14.142 1.00 93.19 89 LEU A C 1
ATOM 660 O O . LEU A 1 89 ? 6.419 -1.382 -13.270 1.00 93.19 89 LEU A O 1
ATOM 664 N N . ALA A 1 90 ? 6.862 -1.955 -15.393 1.00 94.69 90 ALA A N 1
ATOM 665 C CA . ALA A 1 90 ? 5.478 -1.895 -15.849 1.00 94.69 90 ALA A CA 1
ATOM 666 C C . ALA A 1 90 ? 4.580 -2.888 -15.087 1.00 94.69 90 ALA A C 1
ATOM 668 O O . ALA A 1 90 ? 3.540 -2.527 -14.527 1.00 94.69 90 ALA A O 1
ATOM 669 N N . GLU A 1 91 ? 5.004 -4.143 -14.986 1.00 96.69 91 GLU A N 1
ATOM 670 C CA . GLU A 1 91 ? 4.259 -5.186 -14.286 1.00 96.69 91 GLU A CA 1
ATOM 671 C C . GLU A 1 91 ? 4.181 -4.903 -12.770 1.00 96.69 91 GLU A C 1
ATOM 673 O O . GLU A 1 91 ? 3.122 -5.077 -12.155 1.00 96.69 91 GLU A O 1
ATOM 678 N N . CYS A 1 92 ? 5.255 -4.374 -12.173 1.00 95.88 92 CYS A N 1
ATOM 679 C CA . CYS A 1 92 ? 5.297 -3.961 -10.771 1.00 95.88 92 CYS A CA 1
ATOM 680 C C . CYS A 1 92 ? 4.375 -2.767 -10.491 1.00 95.88 92 CYS A C 1
ATOM 682 O O . CYS A 1 92 ? 3.632 -2.786 -9.511 1.00 95.88 92 CYS A O 1
ATOM 684 N N . MET A 1 93 ? 4.375 -1.737 -11.340 1.00 95.50 93 MET A N 1
ATOM 685 C CA . MET A 1 93 ? 3.489 -0.578 -11.174 1.00 95.50 93 MET A CA 1
ATOM 686 C C . MET A 1 93 ? 2.020 -0.951 -11.366 1.00 95.50 93 MET A C 1
ATOM 688 O O . MET A 1 93 ? 1.157 -0.400 -10.687 1.00 95.50 93 MET A O 1
ATOM 692 N N . THR A 1 94 ? 1.726 -1.956 -12.194 1.00 96.38 94 THR A N 1
ATOM 693 C CA . THR A 1 94 ? 0.380 -2.543 -12.263 1.00 96.38 94 THR A CA 1
ATOM 694 C C . THR A 1 94 ? -0.034 -3.137 -10.910 1.00 96.38 94 THR A C 1
ATOM 696 O O . THR A 1 94 ? -1.147 -2.897 -10.443 1.00 96.38 94 THR A O 1
ATOM 699 N N . ALA A 1 95 ? 0.858 -3.886 -10.249 1.00 96.94 95 ALA A N 1
ATOM 700 C CA . ALA A 1 95 ? 0.596 -4.463 -8.926 1.00 96.94 95 ALA A CA 1
ATOM 701 C C . ALA A 1 95 ? 0.372 -3.388 -7.850 1.00 96.94 95 ALA A C 1
ATOM 703 O O . ALA A 1 95 ? -0.536 -3.518 -7.025 1.00 96.94 95 ALA A O 1
ATOM 704 N N . VAL A 1 96 ? 1.164 -2.312 -7.887 1.00 95.06 96 VAL A N 1
ATOM 705 C CA . VAL A 1 96 ? 1.037 -1.161 -6.982 1.00 95.06 96 VAL A CA 1
ATOM 706 C C . VAL A 1 96 ? -0.274 -0.409 -7.213 1.00 95.06 96 VAL A C 1
ATOM 708 O O . VAL A 1 96 ? -0.977 -0.098 -6.256 1.00 95.06 96 VAL A O 1
ATOM 711 N N . ALA A 1 97 ? -0.654 -0.161 -8.466 1.00 94.38 97 ALA A N 1
ATOM 712 C CA . ALA A 1 97 ? -1.924 0.488 -8.768 1.00 94.38 97 ALA A CA 1
ATOM 713 C C . ALA A 1 97 ? -3.117 -0.350 -8.273 1.00 94.38 97 ALA A C 1
ATOM 715 O O . ALA A 1 97 ? -4.041 0.206 -7.689 1.00 94.38 97 ALA A O 1
ATOM 716 N N . LEU A 1 98 ? -3.068 -1.682 -8.416 1.00 94.69 98 LEU A N 1
ATOM 717 C CA . LEU A 1 98 ? -4.077 -2.588 -7.847 1.00 94.69 98 LEU A CA 1
ATOM 718 C C . LEU A 1 98 ? -4.113 -2.533 -6.311 1.00 94.69 98 LEU A C 1
ATOM 720 O O . LEU A 1 98 ? -5.199 -2.502 -5.735 1.00 94.69 98 LEU A O 1
ATOM 724 N N . LEU A 1 99 ? -2.947 -2.475 -5.652 1.00 94.94 99 LEU A N 1
ATOM 725 C CA . LEU A 1 99 ? -2.850 -2.332 -4.193 1.00 94.94 99 LEU A CA 1
ATOM 726 C C . LEU A 1 99 ? -3.573 -1.065 -3.733 1.00 94.94 99 LEU A C 1
ATOM 728 O O . LEU A 1 99 ? -4.409 -1.112 -2.834 1.00 94.94 99 LEU A O 1
ATOM 732 N N . PHE A 1 100 ? -3.266 0.063 -4.373 1.00 92.81 100 PHE A N 1
ATOM 733 C CA . PHE A 1 100 ? -3.820 1.359 -4.003 1.00 92.81 100 PHE A CA 1
ATOM 734 C C . PHE A 1 100 ? -5.277 1.565 -4.447 1.00 92.81 100 PHE A C 1
ATOM 736 O O . PHE A 1 100 ? -5.993 2.358 -3.828 1.00 92.81 100 PHE A O 1
ATOM 743 N N . ASP A 1 101 ? -5.745 0.816 -5.448 1.00 91.88 101 ASP A N 1
ATOM 744 C CA . ASP A 1 101 ? -7.167 0.714 -5.802 1.00 91.88 101 ASP A CA 1
ATOM 745 C C . ASP A 1 101 ? -7.968 -0.137 -4.795 1.00 91.88 101 ASP A C 1
ATOM 747 O O . ASP A 1 101 ? -9.194 -0.056 -4.761 1.00 91.88 101 ASP A O 1
ATOM 751 N N . GLY A 1 102 ? -7.284 -0.902 -3.934 1.00 91.25 102 GLY A N 1
ATOM 752 C CA . GLY A 1 102 ? -7.886 -1.774 -2.923 1.00 91.25 102 GLY A CA 1
ATOM 753 C C . GLY A 1 102 ? -8.168 -3.202 -3.399 1.00 91.25 102 GLY A C 1
ATOM 754 O O . GLY A 1 102 ? -8.769 -3.980 -2.660 1.00 91.25 102 GLY A O 1
ATOM 755 N N . ASP A 1 103 ? -7.718 -3.581 -4.598 1.00 93.38 103 ASP A N 1
ATOM 756 C CA . ASP A 1 103 ? -7.825 -4.945 -5.128 1.00 93.38 103 ASP A CA 1
ATOM 757 C C . ASP A 1 103 ? -6.634 -5.791 -4.650 1.00 93.38 103 ASP A C 1
ATOM 759 O O . ASP A 1 103 ? -5.689 -6.090 -5.389 1.00 93.38 103 ASP A O 1
ATOM 763 N N . LEU A 1 104 ? -6.654 -6.115 -3.354 1.00 94.19 104 LEU A N 1
ATOM 764 C CA . LEU A 1 104 ? -5.532 -6.740 -2.650 1.00 94.19 104 LEU A CA 1
ATOM 765 C C . LEU A 1 104 ? -5.181 -8.127 -3.205 1.00 94.19 104 LEU A C 1
ATOM 767 O O . LEU A 1 104 ? -4.000 -8.450 -3.332 1.00 94.19 104 LEU A O 1
ATOM 771 N N . ASP A 1 105 ? -6.180 -8.922 -3.597 1.00 94.50 105 ASP A N 1
ATOM 772 C CA . ASP A 1 105 ? -5.966 -10.258 -4.164 1.00 94.50 105 ASP A CA 1
ATOM 773 C C . ASP A 1 105 ? -5.270 -10.191 -5.524 1.00 94.50 105 ASP A C 1
ATOM 775 O O . ASP A 1 105 ? -4.278 -10.893 -5.757 1.00 94.50 105 ASP A O 1
ATOM 779 N N . ARG A 1 106 ? -5.749 -9.325 -6.432 1.00 96.25 106 ARG A N 1
ATOM 780 C CA . ARG A 1 106 ? -5.112 -9.165 -7.747 1.00 96.25 106 ARG A CA 1
ATOM 781 C C . ARG A 1 106 ? -3.747 -8.511 -7.619 1.00 96.25 106 ARG A C 1
ATOM 783 O O . ARG A 1 106 ? -2.834 -8.904 -8.345 1.00 96.25 106 ARG A O 1
ATOM 790 N N . SER A 1 107 ? -3.581 -7.581 -6.682 1.00 97.06 107 SER A N 1
ATOM 791 C CA . SER A 1 107 ? -2.278 -7.004 -6.361 1.00 97.06 107 SER A CA 1
ATOM 792 C C . SER A 1 107 ? -1.283 -8.068 -5.887 1.00 97.06 107 SER A C 1
ATOM 794 O O . SER A 1 107 ? -0.207 -8.199 -6.471 1.00 97.06 107 SER A O 1
ATOM 796 N N . ALA A 1 108 ? -1.651 -8.897 -4.904 1.00 97.88 108 ALA A N 1
ATOM 797 C CA . ALA A 1 108 ? -0.795 -9.962 -4.385 1.00 97.88 108 ALA A CA 1
ATOM 798 C C . ALA A 1 108 ? -0.436 -10.992 -5.469 1.00 97.88 108 ALA A C 1
ATOM 800 O O . ALA A 1 108 ? 0.730 -11.372 -5.610 1.00 97.88 108 ALA A O 1
ATOM 801 N N . ALA A 1 109 ? -1.411 -11.406 -6.286 1.00 97.88 109 ALA A N 1
ATOM 802 C CA . ALA A 1 109 ? -1.162 -12.293 -7.421 1.00 97.88 109 ALA A CA 1
ATOM 803 C C . ALA A 1 109 ? -0.174 -11.672 -8.424 1.00 97.88 109 ALA A C 1
ATOM 805 O O . ALA A 1 109 ? 0.748 -12.350 -8.885 1.00 97.88 109 ALA A O 1
ATOM 806 N N . LYS A 1 110 ? -0.322 -10.375 -8.723 1.00 97.62 110 LYS A N 1
ATOM 807 C CA . LYS A 1 110 ? 0.561 -9.651 -9.641 1.00 97.62 110 LYS A CA 1
ATOM 808 C C . LYS A 1 110 ? 1.974 -9.505 -9.075 1.00 97.62 110 LYS A C 1
ATOM 810 O O . LYS A 1 110 ? 2.917 -9.853 -9.775 1.00 97.62 110 LYS A O 1
ATOM 815 N N . PHE A 1 111 ? 2.148 -9.101 -7.814 1.00 98.00 111 PHE A N 1
ATOM 816 C CA . PHE A 1 111 ? 3.473 -9.056 -7.176 1.00 98.00 111 PHE A CA 1
ATOM 817 C C . PHE A 1 111 ? 4.154 -10.430 -7.153 1.00 98.00 111 PHE A C 1
ATOM 819 O O . PHE A 1 111 ? 5.350 -10.534 -7.427 1.00 98.00 111 PHE A O 1
ATOM 826 N N . SER A 1 112 ? 3.397 -11.497 -6.879 1.00 97.81 112 SER A N 1
ATOM 827 C CA . SER A 1 112 ? 3.916 -12.868 -6.917 1.00 97.81 112 SER A CA 1
ATOM 828 C C . SER A 1 112 ? 4.431 -13.255 -8.309 1.00 97.81 112 SER A C 1
ATOM 830 O O . SER A 1 112 ? 5.490 -13.875 -8.420 1.00 97.81 112 SER A O 1
ATOM 832 N N . ALA A 1 113 ? 3.733 -12.847 -9.375 1.00 97.19 113 ALA A N 1
ATOM 833 C CA . ALA A 1 113 ? 4.183 -13.052 -10.751 1.00 97.19 113 ALA A CA 1
ATOM 834 C C . ALA A 1 113 ? 5.431 -12.212 -11.080 1.00 97.19 113 ALA A C 1
ATOM 836 O O . ALA A 1 113 ? 6.418 -12.754 -11.577 1.00 97.19 113 ALA A O 1
ATOM 837 N N . VAL A 1 114 ? 5.415 -10.921 -10.727 1.00 95.88 114 VAL A N 1
ATOM 838 C CA . VAL A 1 114 ? 6.521 -9.967 -10.939 1.00 95.88 114 VAL A CA 1
ATOM 839 C C . VAL A 1 114 ? 7.819 -10.454 -10.298 1.00 95.88 114 VAL A C 1
ATOM 841 O O . VAL A 1 114 ? 8.888 -10.311 -10.884 1.00 95.88 114 VAL A O 1
ATOM 844 N N . ARG A 1 115 ? 7.739 -11.086 -9.120 1.00 95.19 115 ARG A N 1
ATOM 845 C CA . ARG A 1 115 ? 8.896 -11.656 -8.408 1.00 95.19 115 ARG A CA 1
ATOM 846 C C . ARG A 1 115 ? 9.700 -12.658 -9.247 1.00 95.19 115 ARG A C 1
ATOM 848 O O . ARG A 1 115 ? 10.876 -12.862 -8.964 1.00 95.19 115 ARG A O 1
ATOM 855 N N . ASN A 1 116 ? 9.076 -13.289 -10.241 1.00 94.38 116 ASN A N 1
ATOM 856 C CA . ASN A 1 116 ? 9.711 -14.296 -11.091 1.00 94.38 116 ASN A CA 1
ATOM 857 C C . ASN A 1 116 ? 10.231 -13.724 -12.421 1.00 94.38 116 ASN A C 1
ATOM 859 O O . ASN A 1 116 ? 10.797 -14.476 -13.212 1.00 94.38 116 ASN A O 1
ATOM 863 N N . LEU A 1 117 ? 10.038 -12.428 -12.688 1.00 94.94 117 LEU A N 1
ATOM 864 C CA . LEU A 1 117 ? 10.557 -11.792 -13.897 1.00 94.94 117 LEU A CA 1
ATOM 865 C C . LEU A 1 117 ? 12.087 -11.652 -13.830 1.00 94.94 117 LEU A C 1
ATOM 867 O O . LEU A 1 117 ? 12.625 -11.433 -12.740 1.00 94.94 117 LEU A O 1
ATOM 871 N N . PRO A 1 118 ? 12.800 -11.698 -14.971 1.00 92.69 118 PRO A N 1
ATOM 872 C CA . PRO A 1 118 ? 14.253 -11.520 -14.998 1.00 92.69 118 PRO A CA 1
ATOM 873 C C . PRO A 1 118 ? 14.713 -10.204 -14.359 1.00 92.69 118 PRO A C 1
ATOM 875 O O . PRO A 1 118 ? 15.699 -10.192 -13.623 1.00 92.69 118 PRO A O 1
ATOM 878 N N . GLY A 1 119 ? 13.953 -9.117 -14.540 1.00 87.31 119 GLY A N 1
ATOM 879 C CA . GLY A 1 119 ? 14.254 -7.837 -13.900 1.00 87.31 119 GLY A CA 1
ATOM 880 C C . GLY A 1 119 ? 14.344 -7.942 -12.373 1.00 87.31 119 GLY A C 1
ATOM 881 O O . GLY A 1 119 ? 15.235 -7.349 -11.771 1.00 87.31 119 GLY A O 1
ATOM 882 N N . ALA A 1 120 ? 13.532 -8.791 -11.729 1.00 89.75 120 ALA A N 1
ATOM 883 C CA . ALA A 1 120 ? 13.485 -8.941 -10.269 1.00 89.75 120 ALA A CA 1
ATOM 884 C C . ALA A 1 120 ? 14.805 -9.422 -9.626 1.00 89.75 120 ALA A C 1
ATOM 886 O O . ALA A 1 120 ? 14.914 -9.442 -8.399 1.00 89.75 120 ALA A O 1
ATOM 887 N N . GLN A 1 121 ? 15.818 -9.789 -10.420 1.00 88.81 121 GLN A N 1
ATOM 888 C CA . GLN A 1 121 ? 17.175 -10.051 -9.930 1.00 88.81 121 GLN A CA 1
ATOM 889 C C . GLN A 1 121 ? 17.873 -8.789 -9.396 1.00 88.81 121 GLN A C 1
ATOM 891 O O . GLN A 1 121 ? 18.784 -8.891 -8.569 1.00 88.81 121 GLN A O 1
ATOM 896 N N . HIS A 1 122 ? 17.436 -7.593 -9.806 1.00 89.81 122 HIS A N 1
ATOM 897 C CA . HIS A 1 122 ? 17.926 -6.347 -9.230 1.00 89.81 122 HIS A CA 1
ATOM 898 C C . HIS A 1 122 ? 17.488 -6.219 -7.758 1.00 89.81 122 HIS A C 1
ATOM 900 O O . HIS A 1 122 ? 16.309 -6.307 -7.412 1.00 89.81 122 HIS A O 1
ATOM 906 N N . ARG A 1 123 ? 18.449 -5.995 -6.855 1.00 91.69 123 ARG A N 1
ATOM 907 C CA . ARG A 1 123 ? 18.245 -6.115 -5.396 1.00 91.69 123 ARG A CA 1
ATOM 908 C C . ARG A 1 123 ? 17.185 -5.154 -4.853 1.00 91.69 123 ARG A C 1
ATOM 910 O O . ARG A 1 123 ? 16.322 -5.572 -4.088 1.00 91.69 123 ARG A O 1
ATOM 917 N N . VAL A 1 124 ? 17.204 -3.891 -5.288 1.00 90.31 124 VAL A N 1
ATOM 918 C CA . VAL A 1 124 ? 16.216 -2.874 -4.869 1.00 90.31 124 VAL A CA 1
ATOM 919 C C . VAL A 1 124 ? 14.800 -3.268 -5.293 1.00 90.31 124 VAL A C 1
ATOM 921 O O . VAL A 1 124 ? 13.841 -3.111 -4.541 1.00 90.31 124 VAL A O 1
ATOM 924 N N . TRP A 1 125 ? 14.669 -3.830 -6.489 1.00 91.88 125 TRP A N 1
ATOM 925 C CA . TRP A 1 125 ? 13.393 -4.256 -7.051 1.00 91.88 125 TRP A CA 1
ATOM 926 C C . TRP A 1 125 ? 12.830 -5.480 -6.348 1.00 91.88 125 TRP A C 1
ATOM 928 O O . TRP A 1 125 ? 11.642 -5.519 -6.030 1.00 91.88 125 TRP A O 1
ATOM 938 N N . LYS A 1 126 ? 13.699 -6.438 -6.018 1.00 94.81 126 LYS A N 1
ATOM 939 C CA . LYS A 1 126 ? 13.338 -7.581 -5.182 1.00 94.81 126 LYS A CA 1
ATOM 940 C C . LYS A 1 126 ? 12.784 -7.135 -3.828 1.00 94.81 126 LYS A C 1
ATOM 942 O O . LYS A 1 126 ? 11.738 -7.632 -3.419 1.00 94.81 126 LYS A O 1
ATOM 947 N N . ILE A 1 127 ? 13.445 -6.182 -3.163 1.00 95.81 127 ILE A N 1
ATOM 948 C CA . ILE A 1 127 ? 12.976 -5.610 -1.888 1.00 95.81 127 ILE A CA 1
ATOM 949 C C . ILE A 1 127 ? 11.585 -4.994 -2.063 1.00 95.81 127 ILE A C 1
ATOM 951 O O . ILE A 1 127 ? 10.684 -5.289 -1.282 1.00 95.81 127 ILE A O 1
ATOM 955 N N . TYR A 1 128 ? 11.396 -4.175 -3.101 1.00 93.44 128 TYR A N 1
ATOM 956 C CA . TYR A 1 128 ? 10.128 -3.490 -3.351 1.00 93.44 128 TYR A CA 1
ATOM 957 C C . TYR A 1 128 ? 8.970 -4.465 -3.610 1.00 93.44 128 TYR A C 1
ATOM 959 O O . TYR A 1 128 ? 7.894 -4.307 -3.038 1.00 93.44 128 TYR A O 1
ATOM 967 N N . VAL A 1 129 ? 9.193 -5.517 -4.403 1.00 96.75 129 VAL A N 1
ATOM 968 C CA . VAL A 1 129 ? 8.174 -6.541 -4.696 1.00 96.75 129 VAL A CA 1
ATOM 969 C C . VAL A 1 129 ? 7.828 -7.370 -3.467 1.00 96.75 129 VAL A C 1
ATOM 971 O O . VAL A 1 129 ? 6.651 -7.625 -3.223 1.00 96.75 129 VAL A O 1
ATOM 974 N N . LEU A 1 130 ? 8.827 -7.780 -2.679 1.00 97.88 130 LEU A N 1
ATOM 975 C CA . LEU A 1 130 ? 8.588 -8.521 -1.439 1.00 97.88 130 LEU A CA 1
ATOM 976 C C . LEU A 1 130 ? 7.826 -7.664 -0.421 1.00 97.88 130 LEU A C 1
ATOM 978 O O . LEU A 1 130 ? 6.861 -8.144 0.167 1.00 97.88 130 LEU A O 1
ATOM 982 N N . GLY A 1 131 ? 8.203 -6.392 -0.266 1.00 97.62 131 GLY A N 1
ATOM 983 C CA . GLY A 1 131 ? 7.491 -5.442 0.586 1.00 97.62 131 GLY A CA 1
ATOM 984 C C . GLY A 1 131 ? 6.055 -5.196 0.117 1.00 97.62 131 GLY A C 1
ATOM 985 O O . GLY A 1 131 ? 5.131 -5.274 0.920 1.00 97.62 131 GLY A O 1
ATOM 986 N N . GLY A 1 132 ? 5.846 -4.960 -1.182 1.00 97.12 132 GLY A N 1
ATOM 987 C CA . GLY A 1 132 ? 4.516 -4.762 -1.767 1.00 97.12 132 GLY A CA 1
ATOM 988 C C . GLY A 1 132 ? 3.609 -5.981 -1.602 1.00 97.12 132 GLY A C 1
ATOM 989 O O . GLY A 1 132 ? 2.461 -5.842 -1.178 1.00 97.12 132 GLY A O 1
ATOM 990 N N . LEU A 1 133 ? 4.140 -7.186 -1.838 1.00 98.06 133 LEU A N 1
ATOM 991 C CA . LEU A 1 133 ? 3.428 -8.437 -1.576 1.00 98.06 133 LEU A CA 1
ATOM 992 C C . LEU A 1 133 ? 3.093 -8.593 -0.089 1.00 98.06 133 LEU A C 1
ATOM 994 O O . LEU A 1 133 ? 1.969 -8.961 0.247 1.00 98.06 133 LEU A O 1
ATOM 998 N N . ALA A 1 134 ? 4.045 -8.298 0.799 1.00 98.56 134 ALA A N 1
ATOM 999 C CA . ALA A 1 134 ? 3.831 -8.369 2.237 1.00 98.56 134 ALA A CA 1
ATOM 1000 C C . ALA A 1 134 ? 2.710 -7.430 2.691 1.00 98.56 134 ALA A C 1
ATOM 1002 O O . ALA A 1 134 ? 1.830 -7.855 3.436 1.00 98.56 134 ALA A O 1
ATOM 1003 N N . LEU A 1 135 ? 2.704 -6.187 2.203 1.00 98.12 135 LEU A N 1
ATOM 1004 C CA . LEU A 1 135 ? 1.676 -5.206 2.533 1.00 98.12 135 LEU A CA 1
ATOM 1005 C C . LEU A 1 135 ? 0.305 -5.622 1.993 1.00 98.12 135 LEU A C 1
ATOM 1007 O O . LEU A 1 135 ? -0.666 -5.608 2.746 1.00 98.12 135 LEU A O 1
ATOM 1011 N N . ALA A 1 136 ? 0.223 -6.067 0.735 1.00 97.81 136 ALA A N 1
ATOM 1012 C CA . ALA A 1 136 ? -1.022 -6.579 0.162 1.00 97.81 136 ALA A CA 1
ATOM 1013 C C . ALA A 1 136 ? -1.589 -7.743 0.995 1.00 97.81 136 ALA A C 1
ATOM 1015 O O . ALA A 1 136 ? -2.779 -7.771 1.305 1.00 97.81 136 ALA A O 1
ATOM 1016 N N . ARG A 1 137 ? -0.724 -8.675 1.422 1.00 97.81 137 ARG A N 1
ATOM 1017 C CA . ARG A 1 137 ? -1.106 -9.799 2.288 1.00 97.81 137 ARG A CA 1
ATOM 1018 C C . ARG A 1 137 ? -1.514 -9.360 3.690 1.00 97.81 137 ARG A C 1
ATOM 1020 O O . ARG A 1 137 ? -2.491 -9.894 4.204 1.00 97.81 137 ARG A O 1
ATOM 1027 N N . ALA A 1 138 ? -0.818 -8.395 4.287 1.00 97.69 138 ALA A N 1
ATOM 1028 C CA . ALA A 1 138 ? -1.148 -7.878 5.613 1.00 97.69 138 ALA A CA 1
ATOM 1029 C C . ALA A 1 138 ? -2.532 -7.223 5.620 1.00 97.69 138 ALA A C 1
ATOM 1031 O O . ALA A 1 138 ? -3.366 -7.547 6.459 1.00 97.69 138 ALA A O 1
ATOM 1032 N N . LEU A 1 139 ? -2.802 -6.360 4.638 1.00 95.25 139 LEU A N 1
ATOM 1033 C CA . LEU A 1 139 ? -4.087 -5.669 4.511 1.00 95.25 139 LEU A CA 1
ATOM 1034 C C . LEU A 1 139 ? -5.245 -6.627 4.194 1.00 95.25 139 LEU A C 1
ATOM 1036 O O . LEU A 1 139 ? -6.385 -6.342 4.547 1.00 95.25 139 LEU A O 1
ATOM 1040 N N . ALA A 1 140 ? -4.958 -7.773 3.571 1.00 93.69 140 ALA A N 1
ATOM 1041 C CA . ALA A 1 140 ? -5.928 -8.838 3.324 1.00 93.69 140 ALA A CA 1
ATOM 1042 C C . ALA A 1 140 ? -6.107 -9.803 4.520 1.00 93.69 140 ALA A C 1
ATOM 1044 O O . ALA A 1 140 ? -6.877 -10.754 4.424 1.00 93.69 140 ALA A O 1
ATOM 1045 N N . GLY A 1 141 ? -5.403 -9.594 5.640 1.00 93.19 141 GLY A N 1
ATOM 1046 C CA . GLY A 1 141 ? -5.496 -10.443 6.837 1.00 93.19 141 GLY A CA 1
ATOM 1047 C C . GLY A 1 141 ? -4.660 -11.731 6.786 1.00 93.19 141 GLY A C 1
ATOM 1048 O O . GLY A 1 141 ? -4.796 -12.602 7.644 1.00 93.19 141 GLY A O 1
ATOM 1049 N N . HIS A 1 142 ? -3.757 -11.879 5.815 1.00 96.38 142 HIS A N 1
ATOM 1050 C CA . HIS A 1 142 ? -2.865 -13.037 5.691 1.00 96.38 142 HIS A CA 1
ATOM 1051 C C . HIS A 1 142 ? -1.552 -12.831 6.467 1.00 96.38 142 HIS A C 1
ATOM 1053 O O . HIS A 1 142 ? -0.468 -12.749 5.881 1.00 96.38 142 HIS A O 1
ATOM 1059 N N . ALA A 1 143 ? -1.637 -12.763 7.799 1.00 96.81 143 ALA A N 1
ATOM 1060 C CA . ALA A 1 143 ? -0.529 -12.358 8.673 1.00 96.81 143 ALA A CA 1
ATOM 1061 C C . ALA A 1 143 ? 0.764 -13.190 8.512 1.00 96.81 143 ALA A C 1
ATOM 1063 O O . ALA A 1 143 ? 1.866 -12.640 8.512 1.00 96.81 143 ALA A O 1
ATOM 1064 N N . ASN A 1 144 ? 0.649 -14.510 8.331 1.00 97.56 144 ASN A N 1
ATOM 1065 C CA . ASN A 1 144 ? 1.814 -15.392 8.173 1.00 97.56 144 ASN A CA 1
ATOM 1066 C C . ASN A 1 144 ? 2.568 -15.132 6.860 1.00 97.56 144 ASN A C 1
ATOM 1068 O O . ASN A 1 144 ? 3.793 -15.000 6.860 1.00 97.56 144 ASN A O 1
ATOM 1072 N N . GLU A 1 145 ? 1.841 -15.019 5.744 1.00 98.06 145 GLU A N 1
ATOM 1073 C CA . GLU A 1 145 ? 2.431 -14.690 4.442 1.00 98.06 145 GLU A CA 1
ATOM 1074 C C . GLU A 1 145 ? 3.022 -13.279 4.446 1.00 98.06 145 GLU A C 1
ATOM 1076 O O . GLU A 1 145 ? 4.113 -13.067 3.912 1.00 98.06 145 GLU A O 1
ATOM 1081 N N . ALA A 1 146 ? 2.330 -12.326 5.075 1.00 98.44 146 ALA A N 1
ATOM 1082 C CA . ALA A 1 146 ? 2.803 -10.958 5.225 1.00 98.44 146 ALA A CA 1
ATOM 1083 C C . ALA A 1 146 ? 4.144 -10.904 5.964 1.00 98.44 146 ALA A C 1
ATOM 1085 O O . ALA A 1 146 ? 5.118 -10.371 5.433 1.00 98.44 146 ALA A O 1
ATOM 1086 N N . ARG A 1 147 ? 4.224 -11.530 7.146 1.00 98.62 147 ARG A N 1
ATOM 1087 C CA . ARG A 1 147 ? 5.455 -11.594 7.944 1.00 98.62 147 ARG A CA 1
ATOM 1088 C C . ARG A 1 147 ? 6.602 -12.219 7.160 1.00 98.62 147 ARG A C 1
ATOM 1090 O O . ARG A 1 147 ? 7.681 -11.638 7.109 1.00 98.62 147 ARG A O 1
ATOM 1097 N N . SER A 1 148 ? 6.368 -13.375 6.538 1.00 98.44 148 SER A N 1
ATOM 1098 C CA . SER A 1 148 ? 7.408 -14.091 5.792 1.00 98.44 148 SER A CA 1
ATOM 1099 C C . SER A 1 148 ? 7.986 -13.241 4.655 1.00 98.44 148 SER A C 1
ATOM 1101 O O . SER A 1 148 ? 9.205 -13.117 4.547 1.00 98.44 148 SER A O 1
ATOM 1103 N N . ASN A 1 149 ? 7.136 -12.597 3.847 1.00 98.38 149 ASN A N 1
ATOM 1104 C CA . ASN A 1 149 ? 7.609 -11.750 2.748 1.00 98.38 149 ASN A CA 1
ATOM 1105 C C . ASN A 1 149 ? 8.283 -10.462 3.248 1.00 98.38 149 ASN A C 1
ATOM 1107 O O . ASN A 1 149 ? 9.289 -10.049 2.673 1.00 98.38 149 ASN A O 1
ATOM 1111 N N . ALA A 1 150 ? 7.774 -9.842 4.318 1.00 98.50 150 ALA A N 1
ATOM 1112 C CA . ALA A 1 150 ? 8.378 -8.639 4.885 1.00 98.50 150 ALA A CA 1
ATOM 1113 C C . ALA A 1 150 ? 9.770 -8.918 5.464 1.00 98.50 150 ALA A C 1
ATOM 1115 O O . ALA A 1 150 ? 10.707 -8.176 5.179 1.00 98.50 150 ALA A O 1
ATOM 1116 N N . MET A 1 151 ? 9.927 -10.010 6.218 1.00 98.38 151 MET A N 1
ATOM 1117 C CA . MET A 1 151 ? 11.232 -10.425 6.739 1.00 98.38 151 MET A CA 1
ATOM 1118 C C . MET A 1 151 ? 12.210 -10.731 5.604 1.00 98.38 151 MET A C 1
ATOM 1120 O O . MET A 1 151 ? 13.320 -10.211 5.616 1.00 98.38 151 MET A O 1
ATOM 1124 N N . ALA A 1 152 ? 11.777 -11.451 4.565 1.00 98.12 152 ALA A N 1
ATOM 1125 C CA . ALA A 1 152 ? 12.613 -11.699 3.391 1.00 98.12 152 ALA A CA 1
ATOM 1126 C C . ALA A 1 152 ? 13.047 -10.395 2.688 1.00 98.12 152 ALA A C 1
ATOM 1128 O O . ALA A 1 152 ? 14.165 -10.304 2.184 1.00 98.12 152 ALA A O 1
ATOM 1129 N N . ALA A 1 153 ? 12.189 -9.369 2.650 1.00 97.62 153 ALA A N 1
ATOM 1130 C CA . ALA A 1 153 ? 12.557 -8.058 2.115 1.00 97.62 153 ALA A CA 1
ATOM 1131 C C . ALA A 1 153 ? 13.651 -7.381 2.960 1.00 97.62 153 ALA A C 1
ATOM 1133 O O . ALA A 1 153 ? 14.607 -6.842 2.398 1.00 97.62 153 ALA A O 1
ATOM 1134 N N . LEU A 1 154 ? 13.525 -7.431 4.291 1.00 97.62 154 LEU A N 1
ATOM 1135 C CA . LEU A 1 154 ? 14.501 -6.861 5.224 1.00 97.62 154 LEU A CA 1
ATOM 1136 C C . LEU A 1 154 ? 15.841 -7.602 5.173 1.00 97.62 154 LEU A C 1
ATOM 1138 O O . LEU A 1 154 ? 16.877 -6.951 5.088 1.00 97.62 154 LEU A O 1
ATOM 1142 N N . GLU A 1 155 ? 15.829 -8.934 5.119 1.00 97.50 155 GLU A N 1
ATOM 1143 C CA . GLU A 1 155 ? 17.035 -9.761 4.970 1.00 97.50 155 GLU A CA 1
ATOM 1144 C C . GLU A 1 155 ? 17.785 -9.436 3.670 1.00 97.50 155 GLU A C 1
ATOM 1146 O O . GLU A 1 155 ? 19.007 -9.272 3.666 1.00 97.50 155 GLU A O 1
ATOM 1151 N N . VAL A 1 156 ? 17.063 -9.283 2.550 1.00 96.75 156 VAL A N 1
ATOM 1152 C CA . VAL A 1 156 ? 17.674 -8.863 1.279 1.00 96.75 156 VAL A CA 1
ATOM 1153 C C . VAL A 1 156 ? 18.259 -7.456 1.401 1.00 96.75 156 VAL A C 1
ATOM 1155 O O . VAL A 1 156 ? 19.338 -7.208 0.866 1.00 96.75 156 VAL A O 1
ATOM 1158 N N . ALA A 1 157 ? 17.591 -6.529 2.081 1.00 96.62 157 ALA A N 1
ATOM 1159 C CA . ALA A 1 157 ? 18.124 -5.185 2.270 1.00 96.62 157 ALA A CA 1
ATOM 1160 C C . ALA A 1 157 ? 19.386 -5.170 3.137 1.00 96.62 157 ALA A C 1
ATOM 1162 O O . ALA A 1 157 ? 20.379 -4.557 2.743 1.00 96.62 157 ALA A O 1
ATOM 1163 N N . GLU A 1 158 ? 19.374 -5.875 4.264 1.00 96.75 158 GLU A N 1
ATOM 1164 C CA . GLU A 1 158 ? 20.506 -5.984 5.181 1.00 96.75 158 GLU A CA 1
ATOM 1165 C C . GLU A 1 158 ? 21.726 -6.597 4.488 1.00 96.75 158 GLU A C 1
ATOM 1167 O O . GLU A 1 158 ? 22.791 -5.980 4.457 1.00 96.75 158 GLU A O 1
ATOM 1172 N N . ALA A 1 159 ? 21.550 -7.740 3.815 1.00 97.00 159 ALA A N 1
ATOM 1173 C CA . ALA A 1 159 ? 22.622 -8.436 3.100 1.00 97.00 159 ALA A CA 1
ATOM 1174 C C . ALA A 1 159 ? 23.279 -7.595 1.989 1.00 97.00 159 ALA A C 1
ATOM 1176 O O . ALA A 1 159 ? 24.350 -7.943 1.493 1.00 97.00 159 ALA A O 1
ATOM 1177 N N . ASN A 1 160 ? 22.634 -6.504 1.570 1.00 95.94 160 ASN A N 1
ATOM 1178 C CA . ASN A 1 160 ? 23.097 -5.637 0.493 1.00 95.94 160 ASN A CA 1
ATOM 1179 C C . ASN A 1 160 ? 23.384 -4.196 0.940 1.00 95.94 160 ASN A C 1
ATOM 1181 O O . ASN A 1 160 ? 23.685 -3.362 0.088 1.00 95.94 160 ASN A O 1
ATOM 1185 N N . GLY A 1 161 ? 23.296 -3.891 2.240 1.00 95.38 161 GLY A N 1
ATOM 1186 C CA . GLY A 1 161 ? 23.529 -2.544 2.771 1.00 95.38 161 GLY A CA 1
ATOM 1187 C C . GLY A 1 161 ? 22.484 -1.503 2.340 1.00 95.38 161 GLY A C 1
ATOM 1188 O O . GLY A 1 161 ? 22.788 -0.315 2.287 1.00 95.38 161 GLY A O 1
ATOM 1189 N N . ILE A 1 162 ? 21.257 -1.925 2.015 1.00 92.25 162 ILE A N 1
ATOM 1190 C CA . ILE A 1 162 ? 20.166 -1.072 1.503 1.00 92.25 162 ILE A CA 1
ATOM 1191 C C . ILE A 1 162 ? 19.187 -0.741 2.643 1.00 92.25 162 ILE A C 1
ATOM 1193 O O . ILE A 1 162 ? 17.980 -0.938 2.542 1.00 92.25 162 ILE A O 1
ATOM 1197 N N . THR A 1 163 ? 19.693 -0.270 3.779 1.00 87.44 163 THR A N 1
ATOM 1198 C CA . THR A 1 163 ? 18.889 -0.143 5.009 1.00 87.44 163 THR A CA 1
ATOM 1199 C C . THR A 1 163 ? 17.978 1.086 5.030 1.00 87.44 163 THR A C 1
ATOM 1201 O O . THR A 1 163 ? 16.910 1.036 5.633 1.00 87.44 163 THR A O 1
ATOM 1204 N N . TYR A 1 164 ? 18.334 2.167 4.330 1.00 84.31 164 TYR A N 1
ATOM 1205 C CA . TYR A 1 164 ? 17.599 3.446 4.353 1.00 84.31 164 TYR A CA 1
ATOM 1206 C C . TYR A 1 164 ? 16.753 3.711 3.103 1.00 84.31 164 TYR A C 1
ATOM 1208 O O . TYR A 1 164 ? 16.302 4.831 2.871 1.00 84.31 164 TYR A O 1
ATOM 1216 N N . HIS A 1 165 ? 16.537 2.693 2.271 1.00 84.88 165 HIS A N 1
ATOM 1217 C CA . HIS A 1 165 ? 15.779 2.867 1.040 1.00 84.88 165 HIS A CA 1
ATOM 1218 C C . HIS A 1 165 ? 14.271 2.855 1.307 1.00 84.88 165 HIS A C 1
ATOM 1220 O O . HIS A 1 165 ? 13.753 2.028 2.060 1.00 84.88 165 HIS A O 1
ATOM 1226 N N . HIS A 1 166 ? 13.545 3.749 0.642 1.00 84.62 166 HIS A N 1
ATOM 1227 C CA . HIS A 1 166 ? 12.106 3.913 0.832 1.00 84.62 166 HIS A CA 1
ATOM 1228 C C . HIS A 1 166 ? 11.276 2.680 0.460 1.00 84.62 166 HIS A C 1
ATOM 1230 O O . HIS A 1 166 ? 10.176 2.491 0.972 1.00 84.62 166 HIS A O 1
ATOM 1236 N N . SER A 1 167 ? 11.815 1.804 -0.392 1.00 85.44 167 SER A N 1
ATOM 1237 C CA . SER A 1 167 ? 11.180 0.532 -0.758 1.00 85.44 167 SER A CA 1
ATOM 1238 C C . SER A 1 167 ? 10.889 -0.374 0.439 1.00 85.44 167 SER A C 1
ATOM 1240 O O . SER A 1 167 ? 10.069 -1.280 0.328 1.00 85.44 167 SER A O 1
ATOM 1242 N N . LEU A 1 168 ? 11.553 -0.144 1.574 1.00 94.56 168 LEU A N 1
ATOM 1243 C CA . LEU A 1 168 ? 11.323 -0.883 2.810 1.00 94.56 168 LEU A CA 1
ATOM 1244 C C . LEU A 1 168 ? 10.085 -0.427 3.587 1.00 94.56 168 LEU A C 1
ATOM 1246 O O . LEU A 1 168 ? 9.653 -1.151 4.481 1.00 94.56 168 LEU A O 1
ATOM 1250 N N . ALA A 1 169 ? 9.484 0.721 3.251 1.00 94.38 169 ALA A N 1
ATOM 1251 C CA . ALA A 1 169 ? 8.292 1.215 3.942 1.00 94.38 169 ALA A CA 1
ATOM 1252 C C . ALA A 1 169 ? 7.163 0.170 3.940 1.00 94.38 169 ALA A C 1
ATOM 1254 O O . ALA A 1 169 ? 6.592 -0.113 4.987 1.00 94.38 169 ALA A O 1
ATOM 1255 N N . PHE A 1 170 ? 6.911 -0.491 2.803 1.00 96.19 170 PHE A N 1
ATOM 1256 C CA . PHE A 1 170 ? 5.871 -1.520 2.699 1.00 96.19 170 PHE A CA 1
ATOM 1257 C C . PHE A 1 170 ? 6.131 -2.748 3.579 1.00 96.19 170 PHE A C 1
ATOM 1259 O O . PHE A 1 170 ? 5.198 -3.257 4.197 1.00 96.19 170 PHE A O 1
ATOM 1266 N N . ALA A 1 171 ? 7.384 -3.202 3.681 1.00 98.00 171 ALA A N 1
ATOM 1267 C CA . ALA A 1 171 ? 7.736 -4.319 4.555 1.00 98.00 171 ALA A CA 1
ATOM 1268 C C . ALA A 1 171 ? 7.487 -3.964 6.029 1.00 98.00 171 ALA A C 1
ATOM 1270 O O . ALA A 1 171 ? 6.894 -4.752 6.764 1.00 98.00 171 ALA A O 1
ATOM 1271 N N . HIS A 1 172 ? 7.867 -2.754 6.448 1.00 98.06 172 HIS A N 1
ATOM 1272 C CA . HIS A 1 172 ? 7.602 -2.292 7.807 1.00 98.06 172 HIS A CA 1
ATOM 1273 C C . HIS A 1 172 ? 6.108 -2.074 8.073 1.00 98.06 172 HIS A C 1
ATOM 1275 O O . HIS A 1 172 ? 5.627 -2.570 9.084 1.00 98.06 172 HIS A O 1
ATOM 1281 N N . PHE A 1 173 ? 5.343 -1.458 7.163 1.00 98.19 173 PHE A N 1
ATOM 1282 C CA . PHE A 1 173 ? 3.882 -1.340 7.302 1.00 98.19 173 PHE A CA 1
ATOM 1283 C C . PHE A 1 173 ? 3.209 -2.706 7.477 1.00 98.19 173 PHE A C 1
ATOM 1285 O O . PHE A 1 173 ? 2.340 -2.866 8.334 1.00 98.19 173 PHE A O 1
ATOM 1292 N N . ALA A 1 174 ? 3.638 -3.708 6.703 1.00 98.56 174 ALA A N 1
ATOM 1293 C CA . ALA A 1 174 ? 3.136 -5.069 6.834 1.00 98.56 174 ALA A CA 1
ATOM 1294 C C . ALA A 1 174 ? 3.428 -5.655 8.225 1.00 98.56 174 ALA A C 1
ATOM 1296 O O . ALA A 1 174 ? 2.543 -6.251 8.835 1.00 98.56 174 ALA A O 1
ATOM 1297 N N . LEU A 1 175 ? 4.643 -5.462 8.748 1.00 98.75 175 LEU A N 1
ATOM 1298 C CA . LEU A 1 175 ? 5.025 -5.956 10.075 1.00 98.75 175 LEU A CA 1
ATOM 1299 C C . LEU A 1 175 ? 4.321 -5.214 11.211 1.00 98.75 175 LEU A C 1
ATOM 1301 O O . LEU A 1 175 ? 3.936 -5.863 12.180 1.00 98.75 175 LEU A O 1
ATOM 1305 N N . VAL A 1 176 ? 4.090 -3.903 11.082 1.00 98.62 176 VAL A N 1
ATOM 1306 C CA . VAL A 1 176 ? 3.251 -3.148 12.023 1.00 98.62 176 VAL A CA 1
ATOM 1307 C C . VAL A 1 176 ? 1.857 -3.755 12.065 1.00 98.62 176 VAL A C 1
ATOM 1309 O O . VAL A 1 176 ? 1.372 -4.082 13.142 1.00 98.62 176 VAL A O 1
ATOM 1312 N N . ARG A 1 177 ? 1.228 -3.978 10.904 1.00 97.94 177 ARG A N 1
ATOM 1313 C CA . ARG A 1 177 ? -0.116 -4.560 10.860 1.00 97.94 177 ARG A CA 1
ATOM 1314 C C . ARG A 1 177 ? -0.165 -5.952 11.487 1.00 97.94 177 ARG A C 1
ATOM 1316 O O . ARG A 1 177 ? -1.041 -6.225 12.297 1.00 97.94 177 ARG A O 1
ATOM 1323 N N . VAL A 1 178 ? 0.809 -6.804 11.172 1.00 98.44 178 VAL A N 1
ATOM 1324 C CA . VAL A 1 178 ? 0.928 -8.133 11.787 1.00 98.44 178 VAL A CA 1
ATOM 1325 C C . VAL A 1 178 ? 1.104 -8.041 13.308 1.00 98.44 178 VAL A C 1
ATOM 1327 O O . VAL A 1 178 ? 0.533 -8.853 14.030 1.00 98.44 178 VAL A O 1
ATOM 1330 N N . ALA A 1 179 ? 1.891 -7.085 13.805 1.00 98.31 179 ALA A N 1
ATOM 1331 C CA . ALA A 1 179 ? 2.096 -6.886 15.238 1.00 98.31 179 ALA A CA 1
ATOM 1332 C C . ALA A 1 179 ? 0.825 -6.372 15.934 1.00 98.31 179 ALA A C 1
ATOM 1334 O O . ALA A 1 179 ? 0.482 -6.871 17.003 1.00 98.31 179 ALA A O 1
ATOM 1335 N N . LEU A 1 180 ? 0.087 -5.451 15.303 1.00 97.31 180 LEU A N 1
ATOM 1336 C CA . LEU A 1 180 ? -1.215 -4.969 15.777 1.00 97.31 180 LEU A CA 1
ATOM 1337 C C . LEU A 1 180 ? -2.230 -6.117 15.886 1.00 97.31 180 LEU A C 1
ATOM 1339 O O . LEU A 1 180 ? -2.862 -6.268 16.929 1.00 97.31 180 LEU A O 1
ATOM 1343 N N . ASP A 1 181 ? -2.325 -6.974 14.863 1.00 95.38 181 ASP A N 1
ATOM 1344 C CA . ASP A 1 181 ? -3.221 -8.143 14.860 1.00 95.38 181 ASP A CA 1
ATOM 1345 C C . ASP A 1 181 ? -2.876 -9.154 15.976 1.00 95.38 181 ASP A C 1
ATOM 1347 O O . ASP A 1 181 ? -3.731 -9.918 16.421 1.00 95.38 181 ASP A O 1
ATOM 1351 N N . GLN A 1 182 ? -1.624 -9.163 16.443 1.00 96.50 182 GLN A N 1
ATOM 1352 C CA . GLN A 1 182 ? -1.135 -10.032 17.518 1.00 96.50 182 GLN A CA 1
ATOM 1353 C C . GLN A 1 182 ? -1.058 -9.345 18.886 1.00 96.50 182 GLN A C 1
ATOM 1355 O O . GLN A 1 182 ? -0.661 -9.987 19.858 1.00 96.50 182 GLN A O 1
ATOM 1360 N N . LEU A 1 183 ? -1.429 -8.063 18.970 1.00 97.38 183 LEU A N 1
ATOM 1361 C CA . LEU A 1 183 ? -1.296 -7.225 20.165 1.00 97.38 183 LEU A CA 1
ATOM 1362 C C . LEU A 1 183 ? 0.152 -7.123 20.696 1.00 97.38 183 LEU A C 1
ATOM 1364 O O . LEU A 1 183 ? 0.371 -6.931 21.892 1.00 97.38 183 LEU A O 1
ATOM 1368 N N . ASP A 1 184 ? 1.150 -7.211 19.812 1.00 98.06 184 ASP A N 1
ATOM 1369 C CA . ASP A 1 184 ? 2.567 -7.046 20.155 1.00 98.06 184 ASP A CA 1
ATOM 1370 C C . ASP A 1 184 ? 2.977 -5.567 20.065 1.00 98.06 184 ASP A C 1
ATOM 1372 O O . ASP A 1 184 ? 3.415 -5.068 19.024 1.00 98.06 184 ASP A O 1
ATOM 1376 N N . GLN A 1 185 ? 2.822 -4.855 21.185 1.00 97.44 185 GLN A N 1
ATOM 1377 C CA . GLN A 1 185 ? 3.093 -3.418 21.283 1.00 97.44 185 GLN A CA 1
ATOM 1378 C C . GLN A 1 185 ? 4.536 -3.049 20.930 1.00 97.44 185 GLN A C 1
ATOM 1380 O O . GLN A 1 185 ? 4.777 -2.041 20.266 1.00 97.44 185 GLN A O 1
ATOM 1385 N N . ASN A 1 186 ? 5.504 -3.856 21.367 1.00 97.94 186 ASN A N 1
ATOM 1386 C CA . ASN A 1 186 ? 6.918 -3.541 21.185 1.00 97.94 186 ASN A CA 1
ATOM 1387 C C . ASN A 1 186 ? 7.306 -3.647 19.710 1.00 97.94 186 ASN A C 1
ATOM 1389 O O . ASN A 1 186 ? 7.971 -2.756 19.177 1.00 97.94 186 ASN A O 1
ATOM 1393 N N . MET A 1 187 ? 6.854 -4.709 19.038 1.00 97.69 187 MET A N 1
ATOM 1394 C CA . MET A 1 187 ? 7.115 -4.897 17.613 1.00 97.69 187 MET A CA 1
ATOM 1395 C C . MET A 1 187 ? 6.390 -3.862 16.753 1.00 97.69 187 MET A C 1
ATOM 1397 O O . MET A 1 187 ? 6.977 -3.354 15.795 1.00 97.69 187 MET A O 1
ATOM 1401 N N . ALA A 1 188 ? 5.149 -3.509 17.105 1.00 98.00 188 ALA A N 1
ATOM 1402 C CA . ALA A 1 188 ? 4.409 -2.458 16.414 1.00 98.00 188 ALA A CA 1
ATOM 1403 C C . ALA A 1 188 ? 5.126 -1.105 16.530 1.00 98.00 188 ALA A C 1
ATOM 1405 O O . ALA A 1 188 ? 5.408 -0.481 15.508 1.00 98.00 188 ALA A O 1
ATOM 1406 N N . ALA A 1 189 ? 5.511 -0.701 17.745 1.00 97.75 189 ALA A N 1
ATOM 1407 C CA . ALA A 1 189 ? 6.208 0.560 17.985 1.00 97.75 189 ALA A CA 1
ATOM 1408 C C . ALA A 1 189 ? 7.567 0.626 17.266 1.00 97.75 189 ALA A C 1
ATOM 1410 O O . ALA A 1 189 ? 7.885 1.639 16.641 1.00 97.75 189 ALA A O 1
ATOM 1411 N N . TYR A 1 190 ? 8.353 -0.459 17.303 1.00 97.81 190 TYR A N 1
ATOM 1412 C CA . TYR A 1 190 ? 9.632 -0.533 16.593 1.00 97.81 190 TYR A CA 1
ATOM 1413 C C . TYR A 1 190 ? 9.451 -0.328 15.086 1.00 97.81 190 TYR A C 1
ATOM 1415 O O . TYR A 1 190 ? 10.093 0.537 14.484 1.00 97.81 190 TYR A O 1
ATOM 1423 N N . HIS A 1 191 ? 8.550 -1.092 14.466 1.00 97.88 191 HIS A N 1
ATOM 1424 C CA . HIS A 1 191 ? 8.359 -1.004 13.024 1.00 97.88 191 HIS A CA 1
ATOM 1425 C C . HIS A 1 191 ? 7.652 0.276 12.583 1.00 97.88 191 HIS A C 1
ATOM 1427 O O . HIS A 1 191 ? 7.941 0.726 11.480 1.00 97.88 191 HIS A O 1
ATOM 1433 N N . LEU A 1 192 ? 6.823 0.897 13.429 1.00 96.69 192 LEU A N 1
ATOM 1434 C CA . LEU A 1 192 ? 6.262 2.227 13.174 1.00 96.69 192 LEU A CA 1
ATOM 1435 C C . LEU A 1 192 ? 7.338 3.310 13.142 1.00 96.69 192 LEU A C 1
ATOM 1437 O O . LEU A 1 192 ? 7.269 4.201 12.297 1.00 96.69 192 LEU A O 1
ATOM 1441 N N . GLY A 1 193 ? 8.342 3.226 14.020 1.00 95.81 193 GLY A N 1
ATOM 1442 C CA . GLY A 1 193 ? 9.505 4.112 13.971 1.00 95.81 193 GLY A CA 1
ATOM 1443 C C . GLY A 1 193 ? 10.281 3.949 12.662 1.00 95.81 193 GLY A C 1
ATOM 1444 O O . GLY A 1 193 ? 10.565 4.930 11.970 1.00 95.81 193 GLY A O 1
ATOM 1445 N N . GLU A 1 194 ? 10.551 2.701 12.269 1.00 95.38 194 GLU A N 1
ATOM 1446 C CA . GLU A 1 194 ? 11.261 2.396 11.024 1.00 95.38 194 GLU A CA 1
ATOM 1447 C C . GLU A 1 194 ? 10.476 2.824 9.772 1.00 95.38 194 GLU A C 1
ATOM 1449 O O . GLU A 1 194 ? 11.044 3.425 8.849 1.00 95.38 194 GLU A O 1
ATOM 1454 N N . SER A 1 195 ? 9.172 2.549 9.709 1.00 92.25 195 SER A N 1
ATOM 1455 C CA . SER A 1 195 ? 8.343 2.976 8.583 1.00 92.25 195 SER A CA 1
ATOM 1456 C C . SER A 1 195 ? 8.153 4.487 8.555 1.00 92.25 195 SER A C 1
ATOM 1458 O O . SER A 1 195 ? 8.188 5.059 7.470 1.00 92.25 195 SER A O 1
ATOM 1460 N N . GLY A 1 196 ? 8.049 5.151 9.709 1.00 90.19 196 GLY A N 1
ATOM 1461 C CA . GLY A 1 196 ? 7.917 6.603 9.813 1.00 90.19 196 GLY A CA 1
ATOM 1462 C C . GLY A 1 196 ? 9.083 7.345 9.162 1.00 90.19 196 GLY A C 1
ATOM 1463 O O . GLY A 1 196 ? 8.856 8.228 8.334 1.00 90.19 196 GLY A O 1
ATOM 1464 N N . ILE A 1 197 ? 10.327 6.938 9.438 1.00 87.75 197 ILE A N 1
ATOM 1465 C CA . ILE A 1 197 ? 11.520 7.525 8.799 1.00 87.75 197 ILE A CA 1
ATOM 1466 C C . ILE A 1 197 ? 11.424 7.416 7.270 1.00 87.75 197 ILE A C 1
ATOM 1468 O O . ILE A 1 197 ? 11.703 8.374 6.555 1.00 87.75 197 ILE A O 1
ATOM 1472 N N . ARG A 1 198 ? 10.993 6.259 6.758 1.00 85.75 198 ARG A N 1
ATOM 1473 C CA . ARG A 1 198 ? 10.980 5.949 5.317 1.00 85.75 198 ARG A CA 1
ATOM 1474 C C . ARG A 1 198 ? 9.766 6.511 4.579 1.00 85.75 198 ARG A C 1
ATOM 1476 O O . ARG A 1 198 ? 9.868 6.851 3.406 1.00 85.75 198 ARG A O 1
ATOM 1483 N N . ALA A 1 199 ? 8.626 6.629 5.250 1.00 82.31 199 ALA A N 1
ATOM 1484 C CA . ALA A 1 199 ? 7.421 7.221 4.686 1.00 82.31 199 ALA A CA 1
ATOM 1485 C C . ALA A 1 199 ? 7.640 8.704 4.370 1.00 82.31 199 ALA A C 1
ATOM 1487 O O . ALA A 1 199 ? 7.174 9.162 3.336 1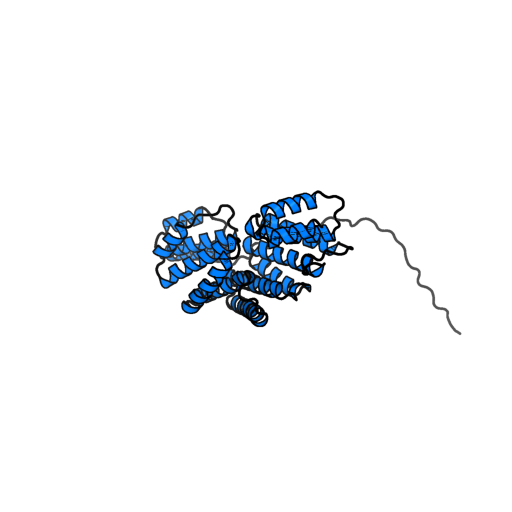.00 82.31 199 ALA A O 1
ATOM 1488 N N . HIS A 1 200 ? 8.397 9.416 5.216 1.00 79.56 200 HIS A N 1
ATOM 1489 C CA . HIS A 1 200 ? 8.693 10.842 5.052 1.00 79.56 200 HIS A CA 1
ATOM 1490 C C . HIS A 1 200 ? 9.880 11.130 4.120 1.00 79.56 200 HIS A C 1
ATOM 1492 O O . HIS A 1 200 ? 10.005 12.255 3.636 1.00 79.56 200 HIS A O 1
ATOM 1498 N N . THR A 1 201 ? 10.752 10.151 3.846 1.00 77.31 201 THR A N 1
ATOM 1499 C CA . THR A 1 201 ? 11.808 10.320 2.829 1.00 77.31 201 THR A CA 1
ATOM 1500 C C . THR A 1 201 ? 11.252 10.255 1.411 1.00 77.31 201 THR A C 1
ATOM 1502 O O . THR A 1 201 ? 11.832 10.847 0.504 1.00 77.31 201 THR A O 1
ATOM 1505 N N . THR A 1 202 ? 10.109 9.593 1.216 1.00 68.38 202 THR A N 1
ATOM 1506 C CA . THR A 1 202 ? 9.326 9.680 -0.022 1.00 68.38 202 THR A CA 1
ATOM 1507 C C . THR A 1 202 ? 8.257 10.746 0.085 1.00 68.38 202 THR A C 1
ATOM 1509 O O . THR A 1 202 ? 7.560 10.818 1.087 1.00 68.38 202 THR A O 1
ATOM 1512 N N . ARG A 1 203 ? 8.033 11.519 -0.978 1.00 65.50 203 ARG A N 1
ATOM 1513 C CA . ARG A 1 203 ? 6.875 12.426 -1.058 1.00 65.50 203 ARG A CA 1
ATOM 1514 C C . ARG A 1 203 ? 5.557 11.697 -1.372 1.00 65.50 203 ARG A C 1
ATOM 1516 O O . ARG A 1 203 ? 4.550 12.348 -1.635 1.00 65.50 203 ARG A O 1
ATOM 1523 N N . LEU A 1 204 ? 5.544 10.367 -1.236 1.00 78.25 204 LEU A N 1
ATOM 1524 C CA . LEU A 1 204 ? 4.391 9.508 -1.474 1.00 78.25 204 LEU A CA 1
ATOM 1525 C C . LEU A 1 204 ? 3.330 9.751 -0.402 1.00 78.25 204 LEU A C 1
ATOM 1527 O O . LEU A 1 204 ? 3.360 9.146 0.674 1.00 78.25 204 LEU A O 1
ATOM 1531 N N . ALA A 1 205 ? 2.353 10.604 -0.713 1.00 83.56 205 ALA A N 1
ATOM 1532 C CA . ALA A 1 205 ? 1.252 10.946 0.188 1.00 83.56 205 ALA A CA 1
ATOM 1533 C C . ALA A 1 205 ? 0.516 9.701 0.722 1.00 83.56 205 ALA A C 1
ATOM 1535 O O . ALA A 1 205 ? 0.073 9.678 1.870 1.00 83.56 205 ALA A O 1
ATOM 1536 N N . ALA A 1 206 ? 0.440 8.640 -0.086 1.00 87.12 206 ALA A N 1
ATOM 1537 C CA . ALA A 1 206 ? -0.157 7.371 0.307 1.00 87.12 206 ALA A CA 1
ATOM 1538 C C . ALA A 1 206 ? 0.609 6.667 1.444 1.00 87.12 206 ALA A C 1
ATOM 1540 O O . ALA A 1 206 ? -0.019 6.141 2.360 1.00 87.12 206 ALA A O 1
ATOM 1541 N N . ASN A 1 207 ? 1.948 6.693 1.431 1.00 89.56 207 ASN A N 1
ATOM 1542 C CA . ASN A 1 207 ? 2.765 6.090 2.491 1.00 89.56 207 ASN A CA 1
ATOM 1543 C C . ASN A 1 207 ? 2.577 6.829 3.813 1.00 89.56 207 ASN A C 1
ATOM 1545 O O . ASN A 1 207 ? 2.409 6.195 4.851 1.00 89.56 207 ASN A O 1
ATOM 1549 N N . VAL A 1 208 ? 2.566 8.163 3.769 1.00 90.62 208 VAL A N 1
ATOM 1550 C CA . VAL A 1 208 ? 2.316 9.001 4.949 1.00 90.62 208 VAL A CA 1
ATOM 1551 C C . VAL A 1 208 ? 0.922 8.731 5.514 1.00 90.62 208 VAL A C 1
ATOM 1553 O O . VAL A 1 208 ? 0.756 8.606 6.725 1.00 90.62 208 VAL A O 1
ATOM 1556 N N . ALA A 1 209 ? -0.082 8.582 4.649 1.00 91.75 209 ALA A N 1
ATOM 1557 C CA . ALA A 1 209 ? -1.434 8.287 5.094 1.00 91.75 209 ALA A CA 1
ATOM 1558 C C . ALA A 1 209 ? -1.561 6.882 5.711 1.00 91.75 209 ALA A C 1
ATOM 1560 O O . ALA A 1 209 ? -2.198 6.745 6.753 1.00 91.75 209 ALA A O 1
ATOM 1561 N N . ILE A 1 210 ? -0.921 5.856 5.132 1.00 93.88 210 ILE A N 1
ATOM 1562 C CA . ILE A 1 210 ? -0.875 4.504 5.720 1.00 93.88 210 ILE A CA 1
ATOM 1563 C C . ILE A 1 210 ? -0.154 4.521 7.071 1.00 93.88 210 ILE A C 1
ATOM 1565 O O . ILE A 1 210 ? -0.698 3.997 8.039 1.00 93.88 210 ILE A O 1
ATOM 1569 N N . GLN A 1 211 ? 1.020 5.157 7.156 1.00 95.31 211 GLN A N 1
ATOM 1570 C CA . GLN A 1 211 ? 1.756 5.341 8.411 1.00 95.31 211 GLN A CA 1
ATOM 1571 C C . GLN A 1 211 ? 0.844 5.930 9.491 1.00 95.31 211 GLN A C 1
ATOM 1573 O O . GLN A 1 211 ? 0.712 5.366 10.572 1.00 95.31 211 GLN A O 1
ATOM 1578 N N . HIS A 1 212 ? 0.165 7.030 9.169 1.00 95.12 212 HIS A N 1
ATOM 1579 C CA . HIS A 1 212 ? -0.717 7.708 10.106 1.00 95.12 212 HIS A CA 1
ATOM 1580 C C . HIS A 1 212 ? -1.899 6.835 10.556 1.00 95.12 212 HIS A C 1
ATOM 1582 O O . HIS A 1 212 ? -2.262 6.843 11.728 1.00 95.12 212 HIS A O 1
ATOM 1588 N N . LEU A 1 213 ? -2.511 6.064 9.651 1.00 96.31 213 LEU A N 1
ATOM 1589 C CA . LEU A 1 213 ? -3.597 5.151 10.024 1.00 96.31 213 LEU A CA 1
ATOM 1590 C C . LEU A 1 213 ? -3.118 4.055 10.984 1.00 96.31 213 LEU A C 1
ATOM 1592 O O . LEU A 1 213 ? -3.828 3.734 11.934 1.00 96.31 213 LEU A O 1
ATOM 1596 N N . LEU A 1 214 ? -1.911 3.524 10.777 1.00 97.56 214 LEU A N 1
ATOM 1597 C CA . LEU A 1 214 ? -1.312 2.543 11.682 1.00 97.56 214 LEU A CA 1
ATOM 1598 C C . LEU A 1 214 ? -0.984 3.152 13.057 1.00 97.56 214 LEU A C 1
ATOM 1600 O O . LEU A 1 214 ? -1.195 2.497 14.074 1.00 97.56 214 LEU A O 1
ATOM 1604 N N . GLU A 1 215 ? -0.535 4.410 13.107 1.00 97.50 215 GLU A N 1
ATOM 1605 C CA . GLU A 1 215 ? -0.345 5.152 14.364 1.00 97.50 215 GLU A CA 1
ATOM 1606 C C . GLU A 1 215 ? -1.666 5.328 15.123 1.00 97.50 215 GLU A C 1
ATOM 1608 O O . GLU A 1 215 ? -1.715 5.115 16.330 1.00 97.50 215 GLU A O 1
ATOM 1613 N N . VAL A 1 216 ? -2.756 5.666 14.425 1.00 97.94 216 VAL A N 1
ATOM 1614 C CA . VAL A 1 216 ? -4.089 5.774 15.041 1.00 97.94 216 VAL A CA 1
ATOM 1615 C C . VAL A 1 216 ? -4.567 4.417 15.568 1.00 97.94 216 VAL A C 1
ATOM 1617 O O . VAL A 1 216 ? -5.119 4.354 16.667 1.00 97.94 216 VAL A O 1
ATOM 1620 N N . GLU A 1 217 ? -4.365 3.328 14.819 1.00 97.38 217 GLU A N 1
ATOM 1621 C CA . GLU A 1 217 ? -4.693 1.971 15.284 1.00 97.38 217 GLU A CA 1
ATOM 1622 C C . GLU A 1 217 ? -3.909 1.598 16.548 1.00 97.38 217 GLU A C 1
ATOM 1624 O O . GLU A 1 217 ? -4.489 1.065 17.495 1.00 97.38 217 GLU A O 1
ATOM 1629 N N . GLN A 1 218 ? -2.620 1.935 16.593 1.00 97.81 218 GLN A N 1
ATOM 1630 C CA . GLN A 1 218 ? -1.777 1.804 17.779 1.00 97.81 218 GLN A CA 1
ATOM 1631 C C . GLN A 1 218 ? -2.370 2.573 18.974 1.00 97.81 218 GLN A C 1
ATOM 1633 O O . GLN A 1 218 ? -2.593 1.983 20.035 1.00 97.81 218 GLN A O 1
ATOM 1638 N N . THR A 1 219 ? -2.670 3.866 18.812 1.00 98.19 219 THR A N 1
ATOM 1639 C CA . THR A 1 219 ? -3.280 4.698 19.866 1.00 98.19 219 THR A CA 1
ATOM 1640 C C . THR A 1 219 ? -4.585 4.081 20.376 1.00 98.19 219 THR A C 1
ATOM 1642 O O . THR A 1 219 ? -4.853 4.074 21.577 1.00 98.19 219 THR A O 1
ATOM 1645 N N . ALA A 1 220 ? -5.397 3.519 19.479 1.00 97.69 220 ALA A N 1
ATOM 1646 C CA . ALA A 1 220 ? -6.670 2.905 19.839 1.00 97.69 220 ALA A CA 1
ATOM 1647 C C . ALA A 1 220 ? -6.506 1.672 20.738 1.00 97.69 220 ALA A C 1
ATOM 1649 O O . ALA A 1 220 ? -7.325 1.465 21.633 1.00 97.69 220 ALA A O 1
ATOM 1650 N N . LEU A 1 221 ? -5.473 0.859 20.489 1.00 97.06 221 LEU A N 1
ATOM 1651 C CA . LEU A 1 221 ? -5.213 -0.378 21.227 1.00 97.06 221 LEU A CA 1
ATOM 1652 C C . LEU A 1 221 ? -4.549 -0.137 22.583 1.00 97.06 221 LEU A C 1
ATOM 1654 O O . LEU A 1 221 ? -4.883 -0.826 23.545 1.00 97.06 221 LEU A O 1
ATOM 1658 N N . TRP A 1 222 ? -3.609 0.808 22.661 1.00 97.44 222 TRP A N 1
ATOM 1659 C CA . TRP A 1 222 ? -2.741 0.949 23.837 1.00 97.44 222 TRP A CA 1
ATOM 1660 C C . TRP A 1 222 ? -2.960 2.219 24.657 1.00 97.44 222 TRP A C 1
ATOM 1662 O O . TRP A 1 222 ? -2.491 2.277 25.791 1.00 97.44 222 TRP A O 1
ATOM 1672 N N . GLU A 1 223 ? -3.682 3.211 24.134 1.00 96.44 223 GLU A N 1
ATOM 1673 C CA . GLU A 1 223 ? -3.997 4.440 24.870 1.00 96.44 223 GLU A CA 1
ATOM 1674 C C . GLU A 1 223 ? -5.502 4.588 25.097 1.00 96.44 223 GLU A C 1
ATOM 1676 O O . GLU A 1 223 ? -5.984 4.449 26.221 1.00 96.44 223 GLU A O 1
ATOM 1681 N N . SER A 1 224 ? -6.257 4.902 24.041 1.00 97.44 224 SER A N 1
ATOM 1682 C CA . SER A 1 224 ? -7.699 5.131 24.128 1.00 97.44 224 SER A CA 1
ATOM 1683 C C . SER A 1 224 ? -8.353 5.228 22.743 1.00 97.44 224 SER A C 1
ATOM 1685 O O . SER A 1 224 ? -7.897 6.014 21.903 1.00 97.44 224 SER A O 1
ATOM 1687 N N . PRO A 1 225 ? -9.494 4.546 22.518 1.00 97.38 225 PRO A N 1
ATOM 1688 C CA . PRO A 1 225 ? -10.305 4.730 21.315 1.00 97.38 225 PRO A CA 1
ATOM 1689 C C . PRO A 1 225 ? -10.795 6.173 21.092 1.00 97.38 225 PRO A C 1
ATOM 1691 O O . PRO A 1 225 ? -10.890 6.612 19.947 1.00 97.38 225 PRO A O 1
ATOM 1694 N N . ASP A 1 226 ? -11.077 6.944 22.150 1.00 97.88 226 ASP A N 1
ATOM 1695 C CA . ASP A 1 226 ? -11.509 8.346 22.018 1.00 97.88 226 ASP A CA 1
ATOM 1696 C C . ASP A 1 226 ? -10.366 9.268 21.568 1.00 97.88 226 ASP A C 1
ATOM 1698 O O . ASP A 1 226 ? -10.575 10.159 20.734 1.00 97.88 226 ASP A O 1
ATOM 1702 N N . VAL A 1 227 ? -9.151 9.036 22.078 1.00 97.88 227 VAL A N 1
ATOM 1703 C CA . VAL A 1 227 ? -7.945 9.762 21.643 1.00 97.88 227 VAL A CA 1
ATOM 1704 C C . VAL A 1 227 ? -7.653 9.435 20.182 1.00 97.88 227 VAL A C 1
ATOM 1706 O O . VAL A 1 227 ? -7.506 10.350 19.372 1.00 97.88 227 VAL A O 1
ATOM 1709 N N . ALA A 1 228 ? -7.680 8.151 19.818 1.00 98.00 228 ALA A N 1
ATOM 1710 C CA . ALA A 1 228 ? -7.491 7.703 18.442 1.00 98.00 228 ALA A CA 1
ATOM 1711 C C . ALA A 1 228 ? -8.535 8.297 17.482 1.00 98.00 228 ALA A C 1
ATOM 1713 O O . ALA A 1 228 ? -8.186 8.771 16.403 1.00 98.00 228 ALA A O 1
ATOM 1714 N N . LEU A 1 229 ? -9.814 8.352 17.871 1.00 97.38 229 LEU A N 1
ATOM 1715 C CA . LEU A 1 229 ? -10.864 8.961 17.047 1.00 97.38 229 LEU A CA 1
ATOM 1716 C C . LEU A 1 229 ? -10.641 10.464 16.849 1.00 97.38 229 LEU A C 1
ATOM 1718 O O . LEU A 1 229 ? -10.836 10.988 15.750 1.00 97.38 229 LEU A O 1
ATOM 1722 N N . THR A 1 230 ? -10.221 11.160 17.905 1.00 97.06 230 THR A N 1
ATOM 1723 C CA . THR A 1 230 ? -9.881 12.587 17.839 1.00 97.06 230 THR A CA 1
ATOM 1724 C C . THR A 1 230 ? -8.694 12.815 16.903 1.00 97.06 230 THR A C 1
ATOM 1726 O O . THR A 1 230 ? -8.755 13.683 16.031 1.00 97.06 230 THR A O 1
ATOM 1729 N N . GLN A 1 231 ? -7.650 11.991 17.028 1.00 96.62 231 GLN A N 1
ATOM 1730 C CA . GLN A 1 231 ? -6.474 12.008 16.161 1.00 96.62 231 GLN A CA 1
ATOM 1731 C C . GLN A 1 231 ? -6.868 11.772 14.698 1.00 96.62 231 GLN A C 1
ATOM 1733 O O . GLN A 1 231 ? -6.521 12.586 13.844 1.00 96.62 231 GLN A O 1
ATOM 1738 N N . LEU A 1 232 ? -7.670 10.741 14.414 1.00 96.19 232 LEU A N 1
ATOM 1739 C CA . LEU A 1 232 ? -8.125 10.410 13.062 1.00 96.19 232 LEU A CA 1
ATOM 1740 C C . LEU A 1 232 ? -8.866 11.574 12.388 1.00 96.19 232 LEU A C 1
ATOM 1742 O O . LEU A 1 232 ? -8.632 11.858 11.214 1.00 96.19 232 LEU A O 1
ATOM 1746 N N . ARG A 1 233 ? -9.746 12.253 13.137 1.00 93.62 233 ARG A N 1
ATOM 1747 C CA . ARG A 1 233 ? -10.565 13.379 12.652 1.00 93.62 233 ARG A CA 1
ATOM 1748 C C . ARG A 1 233 ? -9.802 14.694 12.537 1.00 93.62 233 ARG A C 1
ATOM 1750 O O . ARG A 1 233 ? -10.216 15.571 11.785 1.00 93.62 233 ARG A O 1
ATOM 1757 N N . SER A 1 234 ? -8.701 14.844 13.272 1.00 91.19 234 SER A N 1
ATOM 1758 C CA . SER A 1 234 ? -7.829 16.019 13.166 1.00 91.19 234 SER A CA 1
ATOM 1759 C C . SER A 1 234 ? -7.039 16.052 11.850 1.00 91.19 234 SER A C 1
ATOM 1761 O O . SER A 1 234 ? -6.562 17.107 11.424 1.00 91.19 234 SER A O 1
ATOM 1763 N N . THR A 1 235 ? -6.927 14.905 11.182 1.00 85.69 235 THR A N 1
ATOM 1764 C CA . THR A 1 235 ? -6.127 14.741 9.972 1.00 85.69 235 THR A CA 1
ATOM 1765 C C . THR A 1 235 ? -6.874 15.264 8.753 1.00 85.69 235 THR A C 1
ATOM 1767 O O . THR A 1 235 ? -7.998 14.862 8.455 1.00 85.69 235 THR A O 1
ATOM 1770 N N . ARG A 1 236 ? -6.229 16.168 8.007 1.00 75.50 236 ARG A N 1
ATOM 1771 C CA . ARG A 1 236 ? -6.793 16.726 6.773 1.00 75.50 236 ARG A CA 1
ATOM 1772 C C . ARG A 1 236 ? -6.994 15.627 5.734 1.00 75.50 236 ARG A C 1
ATOM 1774 O O . ARG A 1 236 ? -6.037 14.968 5.334 1.00 75.50 236 ARG A O 1
ATOM 1781 N N . HIS A 1 237 ? -8.226 15.486 5.256 1.00 75.50 237 HIS A N 1
ATOM 1782 C CA . HIS A 1 237 ? -8.530 14.604 4.139 1.00 75.50 237 HIS A CA 1
ATOM 1783 C C . HIS A 1 237 ? -7.891 15.137 2.852 1.00 75.50 237 HIS A C 1
ATOM 1785 O O . HIS A 1 237 ? -8.073 16.302 2.487 1.00 75.50 237 HIS A O 1
ATOM 1791 N N . ASN A 1 238 ? -7.147 14.275 2.164 1.00 78.56 238 ASN A N 1
ATOM 1792 C CA . ASN A 1 238 ? -6.656 14.556 0.826 1.00 78.56 238 ASN A CA 1
ATOM 1793 C C . ASN A 1 238 ? -7.706 14.056 -0.183 1.00 78.56 238 ASN A C 1
ATOM 1795 O O . ASN A 1 238 ? -7.945 12.853 -0.241 1.00 78.56 238 ASN A O 1
ATOM 1799 N N . PRO A 1 239 ? -8.309 14.921 -1.018 1.00 74.50 239 PRO A N 1
ATOM 1800 C CA . PRO A 1 239 ? -9.306 14.494 -2.005 1.00 74.50 239 PRO A CA 1
ATOM 1801 C C . PRO A 1 239 ? -8.739 13.563 -3.093 1.00 74.50 239 PRO A C 1
ATOM 1803 O O . PRO A 1 239 ? -9.501 12.995 -3.869 1.00 74.50 239 PRO A O 1
ATOM 1806 N N . ARG A 1 240 ? -7.410 13.421 -3.178 1.00 77.88 240 ARG A N 1
ATOM 1807 C CA . ARG A 1 240 ? -6.707 12.481 -4.066 1.00 77.88 240 ARG A CA 1
ATOM 1808 C C . ARG A 1 240 ? -6.166 11.252 -3.328 1.00 77.88 240 ARG A C 1
ATOM 1810 O O . ARG A 1 240 ? -5.318 10.545 -3.862 1.00 77.88 240 ARG A O 1
ATOM 1817 N N . GLU A 1 241 ? -6.608 11.020 -2.094 1.00 84.88 241 GLU A N 1
ATOM 1818 C CA . GLU A 1 241 ? -6.222 9.851 -1.305 1.00 84.88 241 GLU A CA 1
ATOM 1819 C C . GLU A 1 241 ? -6.587 8.555 -2.062 1.00 84.88 241 GLU A C 1
ATOM 1821 O O . GLU A 1 241 ? -7.689 8.455 -2.613 1.00 84.88 241 GLU A O 1
ATOM 1826 N N . PRO A 1 242 ? -5.681 7.562 -2.147 1.00 88.25 242 PRO A N 1
ATOM 1827 C CA . PRO A 1 242 ? -5.994 6.313 -2.828 1.00 88.25 242 PRO A CA 1
ATOM 1828 C C . PRO A 1 242 ? -7.142 5.558 -2.158 1.00 88.25 242 PRO A C 1
ATOM 1830 O O . PRO A 1 242 ? -7.295 5.603 -0.936 1.00 88.25 242 PRO A O 1
ATOM 1833 N N . LYS A 1 243 ? -7.901 4.786 -2.946 1.00 89.94 243 LYS A N 1
ATOM 1834 C CA . LYS A 1 243 ? -9.090 4.063 -2.468 1.00 89.94 243 LYS A CA 1
ATOM 1835 C C . LYS A 1 243 ? -8.800 3.165 -1.272 1.00 89.94 243 LYS A C 1
ATOM 1837 O O . LYS A 1 243 ? -9.611 3.127 -0.350 1.00 89.94 243 LYS A O 1
ATOM 1842 N N . ILE A 1 244 ? -7.655 2.473 -1.261 1.00 90.88 244 ILE A N 1
ATOM 1843 C CA . ILE A 1 244 ? -7.280 1.631 -0.117 1.00 90.88 244 ILE A CA 1
ATOM 1844 C C . ILE A 1 244 ? -7.175 2.451 1.169 1.00 90.88 244 ILE A C 1
ATOM 1846 O O . ILE A 1 244 ? -7.664 2.028 2.208 1.00 90.88 244 ILE A O 1
ATOM 1850 N N . VAL A 1 245 ? -6.602 3.651 1.103 1.00 92.12 245 VAL A N 1
ATOM 1851 C CA . VAL A 1 245 ? -6.400 4.502 2.275 1.00 92.12 245 VAL A CA 1
ATOM 1852 C C . VAL A 1 245 ? -7.735 5.069 2.751 1.00 92.12 245 VAL A C 1
ATOM 1854 O O . VAL A 1 245 ? -8.018 5.026 3.946 1.00 92.12 245 VAL A O 1
ATOM 1857 N N . THR A 1 246 ? -8.599 5.514 1.834 1.00 90.88 246 THR A N 1
ATOM 1858 C CA . THR A 1 246 ? -9.970 5.924 2.176 1.00 90.88 246 THR A CA 1
ATOM 1859 C C . THR A 1 246 ? -10.745 4.780 2.832 1.00 90.88 246 THR A C 1
ATOM 1861 O O . THR A 1 246 ? -11.358 4.979 3.878 1.00 90.88 246 THR A O 1
ATOM 1864 N N . GLY A 1 247 ? -10.670 3.569 2.271 1.00 90.00 247 GLY A N 1
ATOM 1865 C CA . GLY A 1 247 ? -11.332 2.388 2.822 1.00 90.00 247 GLY A CA 1
ATOM 1866 C C . GLY A 1 247 ? -10.816 2.011 4.213 1.00 90.00 247 GLY A C 1
ATOM 1867 O O . GLY A 1 247 ? -11.618 1.769 5.113 1.00 90.00 247 GLY A O 1
ATOM 1868 N N . LEU A 1 248 ? -9.494 2.019 4.418 1.00 91.81 248 LEU A N 1
ATOM 1869 C CA . LEU A 1 248 ? -8.874 1.766 5.723 1.00 91.81 248 LEU A CA 1
ATOM 1870 C C . LEU A 1 248 ? -9.275 2.828 6.754 1.00 91.81 248 LEU A C 1
ATOM 1872 O O . LEU A 1 248 ? -9.641 2.483 7.875 1.00 91.81 248 LEU A O 1
ATOM 1876 N N . ARG A 1 249 ? -9.273 4.110 6.369 1.00 93.56 249 ARG A N 1
ATOM 1877 C CA . ARG A 1 249 ? -9.706 5.224 7.222 1.00 93.56 249 ARG A CA 1
ATOM 1878 C C . ARG A 1 249 ? -11.158 5.065 7.663 1.00 93.56 249 ARG A C 1
ATOM 1880 O O . ARG A 1 249 ? -11.443 5.202 8.847 1.00 93.56 249 ARG A O 1
ATOM 1887 N N . GLN A 1 250 ? -12.059 4.756 6.732 1.00 91.88 250 GLN A N 1
ATOM 1888 C CA . GLN A 1 250 ? -13.478 4.544 7.029 1.00 91.88 250 GLN A CA 1
ATOM 1889 C C . GLN A 1 250 ? -13.697 3.332 7.940 1.00 91.88 250 GLN A C 1
ATOM 1891 O O . GLN A 1 250 ? -14.446 3.424 8.911 1.00 91.88 250 GLN A O 1
ATOM 1896 N N . ALA A 1 251 ? -13.019 2.213 7.666 1.00 91.50 251 ALA A N 1
ATOM 1897 C CA . ALA A 1 251 ? -13.092 1.020 8.506 1.00 91.50 251 ALA A CA 1
ATOM 1898 C C . ALA A 1 251 ? -12.598 1.302 9.934 1.00 91.50 251 ALA A C 1
ATOM 1900 O O . ALA A 1 251 ? -13.223 0.873 10.906 1.00 91.50 251 ALA A O 1
ATOM 1901 N N . LEU A 1 252 ? -11.507 2.062 10.067 1.00 94.25 252 LEU A N 1
ATOM 1902 C CA . LEU A 1 252 ? -10.970 2.478 11.356 1.00 94.25 252 LEU A CA 1
ATOM 1903 C C . LEU A 1 252 ? -11.910 3.443 12.087 1.00 94.25 252 LEU A C 1
ATOM 1905 O O . LEU A 1 252 ? -12.190 3.230 13.263 1.00 94.25 252 LEU A O 1
ATOM 1909 N N . GLU A 1 253 ? -12.451 4.458 11.407 1.00 95.12 253 GLU A N 1
ATOM 1910 C CA . GLU A 1 253 ? -13.406 5.390 12.017 1.00 95.12 253 GLU A CA 1
ATOM 1911 C C . GLU A 1 253 ? -14.642 4.653 12.543 1.00 95.12 253 GLU A C 1
ATOM 1913 O O . GLU A 1 253 ? -15.039 4.872 13.685 1.00 95.12 253 GLU A O 1
ATOM 1918 N N . LEU A 1 254 ? -15.205 3.725 11.763 1.00 93.62 254 LEU A N 1
ATOM 1919 C CA . LEU A 1 254 ? -16.332 2.903 12.206 1.00 93.62 254 LEU A CA 1
ATOM 1920 C C . LEU A 1 254 ? -15.997 2.088 13.454 1.00 93.62 254 LEU A C 1
ATOM 1922 O O . LEU A 1 254 ? -16.753 2.133 14.423 1.00 93.62 254 LEU A O 1
ATOM 1926 N N . ARG A 1 255 ? -14.851 1.394 13.468 1.00 93.44 255 ARG A N 1
ATOM 1927 C CA . ARG A 1 255 ? -14.397 0.639 14.647 1.00 93.44 255 ARG A CA 1
ATOM 1928 C C . ARG A 1 255 ? -14.289 1.527 15.882 1.00 93.44 255 ARG A C 1
ATOM 1930 O O . ARG A 1 255 ? -14.740 1.138 16.954 1.00 93.44 255 ARG A O 1
ATOM 1937 N N . LEU A 1 256 ? -13.719 2.720 15.737 1.00 96.25 256 LEU A N 1
ATOM 1938 C CA . LEU A 1 256 ? -13.552 3.664 16.841 1.00 96.25 256 LEU A CA 1
ATOM 1939 C C . LEU A 1 256 ? -14.890 4.240 17.320 1.00 96.25 256 LEU A C 1
ATOM 1941 O O . LEU A 1 256 ? -15.098 4.404 18.521 1.00 96.25 256 LEU A O 1
ATOM 1945 N N . LEU A 1 257 ? -15.825 4.520 16.412 1.00 95.94 257 LEU A N 1
ATOM 1946 C CA . LEU A 1 257 ? -17.170 4.973 16.771 1.00 95.94 257 LEU A CA 1
ATOM 1947 C C . LEU A 1 257 ? -17.949 3.895 17.525 1.00 95.94 257 LEU A C 1
ATOM 1949 O O . LEU A 1 257 ? -18.582 4.208 18.531 1.00 95.94 257 LEU A O 1
ATOM 1953 N N . ILE A 1 258 ? -17.857 2.638 17.086 1.00 92.88 258 ILE A N 1
ATOM 1954 C CA . ILE A 1 258 ? -18.451 1.493 17.785 1.00 92.88 258 ILE A CA 1
ATOM 1955 C C . ILE A 1 258 ? -17.822 1.350 19.177 1.00 92.88 258 ILE A C 1
ATOM 1957 O O . ILE A 1 258 ? -18.543 1.366 20.172 1.00 92.88 258 ILE A O 1
ATOM 1961 N N . ALA A 1 259 ? -16.487 1.325 19.263 1.00 93.88 259 ALA A N 1
ATOM 1962 C CA . ALA A 1 259 ? -15.755 1.176 20.524 1.00 93.88 259 ALA A CA 1
ATOM 1963 C C . ALA A 1 259 ? -16.009 2.315 21.529 1.00 93.88 259 ALA A C 1
ATOM 1965 O O . ALA A 1 259 ? -15.898 2.109 22.734 1.00 93.88 259 ALA A O 1
ATOM 1966 N N . THR A 1 260 ? -16.367 3.512 21.051 1.00 96.00 260 THR A N 1
ATOM 1967 C CA . THR A 1 260 ? -16.704 4.680 21.890 1.00 96.00 260 THR A CA 1
ATOM 1968 C C . THR A 1 260 ? -18.213 4.862 22.104 1.00 96.00 260 THR A C 1
ATOM 1970 O O . THR A 1 260 ? -18.648 5.894 22.614 1.00 96.00 260 THR A O 1
ATOM 1973 N N . GLY A 1 261 ? -19.040 3.889 21.701 1.00 94.25 261 GLY A N 1
ATOM 1974 C CA . GLY A 1 261 ? -20.495 3.911 21.887 1.00 94.25 261 GLY A CA 1
ATOM 1975 C C . GLY A 1 261 ? -21.252 4.917 21.006 1.00 94.25 261 GLY A C 1
ATOM 1976 O O . GLY A 1 261 ? -22.451 5.120 21.190 1.00 94.25 261 GLY A O 1
ATOM 1977 N N . LYS A 1 262 ? -20.599 5.537 20.017 1.00 95.31 262 LYS A N 1
ATOM 1978 C CA . LYS A 1 262 ? -21.173 6.542 19.100 1.00 95.31 262 LYS A CA 1
ATOM 1979 C C . LYS A 1 262 ? -21.913 5.875 17.929 1.00 95.31 262 LYS A C 1
ATOM 1981 O O . LYS A 1 262 ? -21.645 6.157 16.760 1.00 95.31 262 LYS A O 1
ATOM 1986 N N . ARG A 1 263 ? -22.856 4.982 18.246 1.00 92.00 263 ARG A N 1
ATOM 1987 C CA . ARG A 1 263 ? -23.544 4.092 17.288 1.00 92.00 263 ARG A CA 1
ATOM 1988 C C . ARG A 1 263 ? -24.279 4.836 16.172 1.00 92.00 263 ARG A C 1
ATOM 1990 O O . ARG A 1 263 ? -24.154 4.447 15.015 1.00 92.00 263 ARG A O 1
ATOM 1997 N N . ASP A 1 264 ? -24.967 5.931 16.487 1.00 93.56 264 ASP A N 1
ATOM 1998 C CA . ASP A 1 264 ? -25.698 6.724 15.484 1.00 93.56 264 ASP A CA 1
ATOM 1999 C C . ASP A 1 264 ? -24.757 7.339 14.439 1.00 93.56 264 ASP A C 1
ATOM 2001 O O . ASP A 1 264 ? -25.068 7.370 13.249 1.00 93.56 264 ASP A O 1
ATOM 2005 N N . GLN A 1 265 ? -23.565 7.774 14.864 1.00 94.25 265 GLN A N 1
ATOM 2006 C CA . GLN A 1 265 ? -22.538 8.271 13.945 1.00 94.25 265 GLN A CA 1
ATOM 2007 C C . GLN A 1 265 ? -21.972 7.136 13.085 1.00 94.25 265 GLN A C 1
ATOM 2009 O O . GLN A 1 265 ? -21.767 7.331 11.889 1.00 94.25 265 GLN A O 1
ATOM 2014 N N . ALA A 1 266 ? -21.748 5.953 13.669 1.00 93.00 266 ALA A N 1
ATOM 2015 C CA . ALA A 1 266 ? -21.292 4.783 12.918 1.00 93.00 266 ALA A CA 1
ATOM 2016 C C . ALA A 1 266 ? -22.320 4.365 11.851 1.00 93.00 266 ALA A C 1
ATOM 2018 O O . ALA A 1 266 ? -21.958 4.128 10.700 1.00 93.00 266 ALA A O 1
ATOM 2019 N N . ARG A 1 267 ? -23.612 4.355 12.206 1.00 90.81 267 ARG A N 1
ATOM 2020 C CA . ARG A 1 267 ? -24.715 4.079 11.277 1.00 90.81 267 ARG A CA 1
ATOM 2021 C C . ARG A 1 267 ? -24.758 5.103 10.142 1.00 90.81 267 ARG A C 1
ATOM 2023 O O . ARG A 1 267 ? -24.738 4.712 8.981 1.00 90.81 267 ARG A O 1
ATOM 2030 N N . GLY A 1 268 ? -24.709 6.396 10.470 1.00 91.31 268 GLY A N 1
ATOM 2031 C CA . GLY A 1 268 ? -24.693 7.459 9.464 1.00 91.31 268 GLY A CA 1
ATOM 2032 C C . GLY A 1 268 ? -23.512 7.354 8.493 1.00 91.31 268 GLY A C 1
ATOM 2033 O O . GLY A 1 268 ? -23.670 7.607 7.302 1.00 91.31 268 GLY A O 1
ATOM 2034 N N . LEU A 1 269 ? -22.336 6.926 8.966 1.00 89.94 269 LEU A N 1
ATOM 2035 C CA . LEU A 1 269 ? -21.168 6.714 8.106 1.00 89.94 269 LEU A CA 1
ATOM 2036 C C . LEU A 1 269 ? -21.346 5.515 7.151 1.00 89.94 269 LEU A C 1
ATOM 2038 O O . LEU A 1 269 ? -20.951 5.602 5.985 1.00 89.94 269 LEU A O 1
ATOM 2042 N N . LEU A 1 270 ? -21.972 4.425 7.612 1.00 86.25 270 LEU A N 1
ATOM 2043 C CA . LEU A 1 270 ? -22.323 3.272 6.770 1.00 86.25 270 LEU A CA 1
ATOM 2044 C C . LEU A 1 270 ? -23.362 3.632 5.702 1.00 86.25 270 LEU A C 1
ATOM 2046 O O . LEU A 1 270 ? -23.206 3.232 4.548 1.00 86.25 270 LEU A O 1
ATOM 2050 N N . ASP A 1 271 ? -24.373 4.427 6.055 1.00 85.25 271 ASP A N 1
ATOM 2051 C CA . ASP A 1 271 ? -25.434 4.852 5.131 1.00 85.25 271 ASP A CA 1
ATOM 2052 C C . ASP A 1 271 ? -24.895 5.719 3.981 1.00 85.25 271 ASP A C 1
ATOM 2054 O O . ASP A 1 271 ? -25.405 5.671 2.860 1.00 85.25 271 ASP A O 1
ATOM 2058 N N . LEU A 1 272 ? -23.821 6.475 4.233 1.00 83.19 272 LEU A N 1
ATOM 2059 C CA . LEU A 1 272 ? -23.101 7.250 3.217 1.00 83.19 272 LEU A CA 1
ATOM 2060 C C . LEU A 1 272 ? -22.154 6.393 2.359 1.00 83.19 272 LEU A C 1
ATOM 2062 O O . LEU A 1 272 ? -21.728 6.841 1.294 1.00 83.19 272 LEU A O 1
ATOM 2066 N N . SER A 1 273 ? -21.836 5.167 2.793 1.00 76.00 273 SER A N 1
ATOM 2067 C CA . SER A 1 273 ? -20.894 4.252 2.126 1.00 76.00 273 SER A CA 1
ATOM 2068 C C . SER A 1 273 ? -21.477 2.844 1.873 1.00 76.00 273 SER A C 1
ATOM 2070 O O . SER A 1 273 ? -20.812 1.842 2.153 1.00 76.00 273 SER A O 1
ATOM 2072 N N . PRO A 1 274 ? -22.686 2.709 1.289 1.00 55.91 274 PRO A N 1
ATOM 2073 C CA . PRO A 1 274 ? -23.464 1.463 1.317 1.00 55.91 274 PRO A CA 1
ATOM 2074 C C . PRO A 1 274 ? -22.888 0.309 0.473 1.00 55.91 274 PRO A C 1
ATOM 2076 O O . PRO A 1 274 ? -23.418 -0.800 0.502 1.00 55.91 274 PRO A O 1
ATOM 2079 N N . GLN A 1 275 ? -21.828 0.546 -0.308 1.00 55.38 275 GLN A N 1
ATOM 2080 C CA . GLN A 1 275 ? -21.276 -0.421 -1.270 1.00 55.38 275 GLN A CA 1
ATOM 2081 C C . GLN A 1 275 ? -19.872 -0.932 -0.919 1.00 55.38 275 GLN A C 1
ATOM 2083 O O . GLN A 1 275 ? -19.324 -1.774 -1.634 1.00 55.38 275 GLN A O 1
ATOM 2088 N N . ALA A 1 276 ? -19.273 -0.460 0.172 1.00 62.66 276 ALA A N 1
ATOM 2089 C CA . ALA A 1 276 ? -17.929 -0.868 0.543 1.00 62.66 276 ALA A CA 1
ATOM 2090 C C . ALA A 1 276 ? -17.970 -2.231 1.253 1.00 62.66 276 ALA A C 1
ATOM 2092 O O . ALA A 1 276 ? -18.129 -2.310 2.468 1.00 62.66 276 ALA A O 1
ATOM 2093 N N . ARG A 1 277 ? -17.798 -3.329 0.496 1.00 65.94 277 ARG A N 1
ATOM 2094 C CA . ARG A 1 277 ? -17.614 -4.692 1.050 1.00 65.94 277 ARG A CA 1
ATOM 2095 C C . ARG A 1 277 ? -16.569 -4.734 2.172 1.00 65.94 277 ARG A C 1
ATOM 2097 O O . ARG A 1 277 ? -16.698 -5.539 3.089 1.00 65.94 277 ARG A O 1
ATOM 2104 N N . THR A 1 278 ? -15.571 -3.857 2.106 1.00 69.56 278 THR A N 1
ATOM 2105 C CA . THR A 1 278 ? -14.521 -3.676 3.115 1.00 69.56 278 THR A CA 1
ATOM 2106 C C . THR A 1 278 ? -15.048 -3.278 4.496 1.00 69.56 278 THR A C 1
ATOM 2108 O O . THR A 1 278 ? -14.343 -3.497 5.471 1.00 69.56 278 THR A O 1
ATOM 2111 N N . LEU A 1 279 ? -16.273 -2.745 4.595 1.00 80.94 279 LEU A N 1
ATOM 2112 C CA . LEU A 1 279 ? -16.908 -2.319 5.849 1.00 80.94 279 LEU A CA 1
ATOM 2113 C C . LEU A 1 279 ? -17.854 -3.379 6.443 1.00 80.94 279 LEU A C 1
ATOM 2115 O O . LEU A 1 279 ? -18.488 -3.144 7.471 1.00 80.94 279 LEU A O 1
ATOM 2119 N N . THR A 1 280 ? -17.982 -4.547 5.799 1.00 83.12 280 THR A N 1
ATOM 2120 C CA . THR A 1 280 ? -18.905 -5.606 6.245 1.00 83.12 280 THR A CA 1
ATOM 2121 C C . THR A 1 280 ? -18.602 -6.116 7.660 1.00 83.12 280 THR A C 1
ATOM 2123 O O . THR A 1 280 ? -19.559 -6.283 8.415 1.00 83.12 280 THR A O 1
ATOM 2126 N N . PRO A 1 281 ? -17.332 -6.310 8.077 1.00 86.75 281 PRO A N 1
ATOM 2127 C CA . PRO A 1 281 ? -17.027 -6.657 9.465 1.00 86.75 281 PRO A CA 1
ATOM 2128 C C . PRO A 1 281 ? -17.555 -5.616 10.461 1.00 86.75 281 PRO A C 1
ATOM 2130 O O . PRO A 1 281 ? -18.199 -5.980 11.435 1.00 86.75 281 PRO A O 1
ATOM 2133 N N . GLN A 1 282 ? -17.390 -4.320 10.173 1.00 89.25 282 GLN A N 1
ATOM 2134 C CA . GLN A 1 282 ? -17.873 -3.249 11.053 1.00 89.25 282 GLN A CA 1
ATOM 2135 C C . GLN A 1 282 ? -19.400 -3.170 11.095 1.00 89.25 282 GLN A C 1
ATOM 2137 O O . GLN A 1 282 ? -19.963 -2.831 12.133 1.00 89.25 282 GLN A O 1
ATOM 2142 N N . LEU A 1 283 ? -20.082 -3.493 9.992 1.00 88.44 283 LEU A N 1
ATOM 2143 C CA . LEU A 1 283 ? -21.536 -3.641 9.999 1.00 88.44 283 LEU A CA 1
ATOM 2144 C C . LEU A 1 283 ? -21.958 -4.789 10.926 1.00 88.44 283 LEU A C 1
ATOM 2146 O O . LEU A 1 283 ? -22.858 -4.600 11.733 1.00 88.44 283 LEU A O 1
ATOM 2150 N N . ILE A 1 284 ? -21.299 -5.950 10.846 1.00 90.81 284 ILE A N 1
ATOM 2151 C CA . ILE A 1 284 ? -21.578 -7.090 11.735 1.00 90.81 284 ILE A CA 1
ATOM 2152 C C . ILE A 1 284 ? -21.374 -6.684 13.199 1.00 90.81 284 ILE A C 1
ATOM 2154 O O . ILE A 1 284 ? -22.276 -6.900 14.006 1.00 90.81 284 ILE A O 1
ATOM 2158 N N . ASP A 1 285 ? -20.244 -6.051 13.525 1.00 90.31 285 ASP A N 1
ATOM 2159 C CA . ASP A 1 285 ? -19.947 -5.572 14.880 1.00 90.31 285 ASP A CA 1
ATOM 2160 C C . ASP A 1 285 ? -21.029 -4.604 15.383 1.00 90.31 285 ASP A C 1
ATOM 2162 O O . ASP A 1 285 ? -21.506 -4.731 16.510 1.00 90.31 285 ASP A O 1
ATOM 2166 N N . LEU A 1 286 ? -21.469 -3.669 14.532 1.00 91.31 286 LEU A N 1
ATOM 2167 C CA . LEU A 1 286 ? -22.514 -2.703 14.871 1.00 91.31 286 LEU A CA 1
ATOM 2168 C C . LEU A 1 286 ? -23.866 -3.377 15.152 1.00 91.31 286 LEU A C 1
ATOM 2170 O O . LEU A 1 286 ? -24.542 -2.990 16.106 1.00 91.31 286 LEU A O 1
ATOM 2174 N N . GLU A 1 287 ? -24.269 -4.366 14.348 1.00 92.12 287 GLU A N 1
ATOM 2175 C CA . GLU A 1 287 ? -25.530 -5.087 14.572 1.00 92.12 287 GLU A CA 1
ATOM 2176 C C . GLU A 1 287 ? -25.468 -5.981 15.817 1.00 92.12 287 GLU A C 1
ATOM 2178 O O . GLU A 1 287 ? -26.437 -6.048 16.576 1.00 92.12 287 GLU A O 1
ATOM 2183 N N . LEU A 1 288 ? -24.324 -6.621 16.082 1.00 92.50 288 LEU A N 1
ATOM 2184 C CA . LEU A 1 288 ? -24.114 -7.398 17.308 1.00 92.50 288 LEU A CA 1
ATOM 2185 C C . LEU A 1 288 ? -24.191 -6.508 18.554 1.00 92.50 288 LEU A C 1
ATOM 2187 O O . LEU A 1 288 ? -24.878 -6.857 19.513 1.00 92.50 288 LEU A O 1
ATOM 2191 N N . GLU A 1 289 ? -23.565 -5.332 18.520 1.00 89.62 289 GLU A N 1
ATOM 2192 C CA . GLU A 1 289 ? -23.655 -4.316 19.577 1.00 89.62 289 GLU A CA 1
ATOM 2193 C C . GLU A 1 289 ? -25.087 -3.790 19.782 1.00 89.62 289 GLU A C 1
ATOM 2195 O O . GLU A 1 289 ? -25.484 -3.450 20.903 1.00 89.62 289 GLU A O 1
ATOM 2200 N N . ALA A 1 290 ? -25.886 -3.730 18.713 1.00 89.25 290 ALA A N 1
ATOM 2201 C CA . ALA A 1 290 ? -27.304 -3.379 18.770 1.00 89.25 290 ALA A CA 1
ATOM 2202 C C . ALA A 1 290 ? -28.203 -4.527 19.273 1.00 89.25 290 ALA A C 1
ATOM 2204 O O . ALA A 1 290 ? -29.378 -4.295 19.559 1.00 89.25 290 ALA A O 1
ATOM 2205 N N . GLY A 1 291 ? -27.669 -5.745 19.408 1.00 92.25 291 GLY A N 1
ATOM 2206 C CA . GLY A 1 291 ? -28.425 -6.942 19.776 1.00 92.25 291 GLY A CA 1
ATOM 2207 C C . GLY A 1 291 ? -29.231 -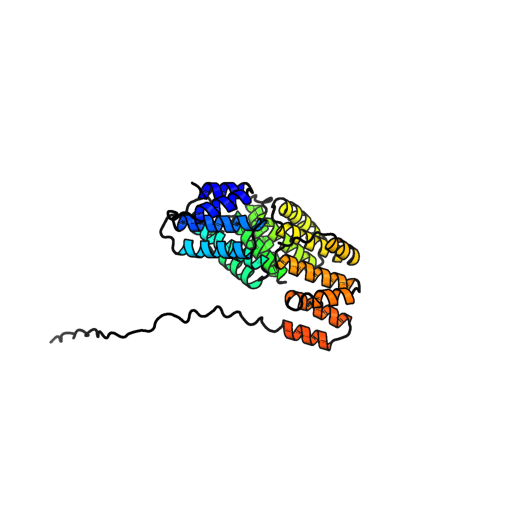7.558 18.626 1.00 92.25 291 GLY A C 1
ATOM 2208 O O . GLY A 1 291 ? -30.052 -8.441 18.873 1.00 92.25 291 GLY A O 1
ATOM 2209 N N . ASP A 1 292 ? -29.003 -7.135 17.378 1.00 95.19 292 ASP A N 1
ATOM 2210 C CA . ASP A 1 292 ? -29.689 -7.647 16.188 1.00 95.19 292 ASP A CA 1
ATOM 2211 C C . ASP A 1 292 ? -28.878 -8.772 15.521 1.00 95.19 292 ASP A C 1
ATOM 2213 O O . ASP A 1 292 ? -28.187 -8.614 14.508 1.00 95.19 292 ASP A O 1
ATOM 2217 N N . ALA A 1 293 ? -28.958 -9.962 16.117 1.00 95.25 293 ALA A N 1
ATOM 2218 C CA . ALA A 1 293 ? -28.263 -11.147 15.620 1.00 95.25 293 ALA A CA 1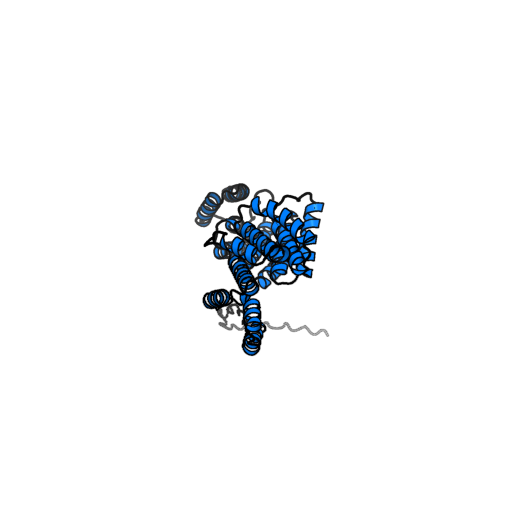
ATOM 2219 C C . ALA A 1 293 ? -28.764 -11.626 14.240 1.00 95.25 293 ALA A C 1
ATOM 2221 O O . ALA A 1 293 ? -28.063 -12.388 13.564 1.00 95.25 293 ALA A O 1
ATOM 2222 N N . ASP A 1 294 ? -29.972 -11.239 13.820 1.00 95.44 294 ASP A N 1
ATOM 2223 C CA . ASP A 1 294 ? -30.508 -11.571 12.496 1.00 95.44 294 ASP A CA 1
ATOM 2224 C C . ASP A 1 294 ? -29.894 -10.665 11.424 1.00 95.44 294 ASP A C 1
ATOM 2226 O O . ASP A 1 294 ? -29.402 -11.168 10.407 1.00 95.44 294 ASP A O 1
ATOM 2230 N N . ALA A 1 295 ? -29.823 -9.354 11.672 1.00 91.88 295 ALA A N 1
ATOM 2231 C CA . ALA A 1 295 ? -29.146 -8.409 10.790 1.00 91.88 295 ALA A CA 1
ATOM 2232 C C . ALA A 1 295 ? -27.647 -8.722 10.663 1.00 91.88 295 ALA A C 1
ATOM 2234 O O . ALA A 1 295 ? -27.123 -8.752 9.543 1.00 91.88 295 ALA A O 1
ATOM 2235 N N . ALA A 1 296 ? -26.978 -9.063 11.771 1.00 92.50 296 ALA A N 1
ATOM 2236 C CA . ALA A 1 296 ? -25.581 -9.500 11.769 1.00 92.50 296 ALA A CA 1
ATOM 2237 C C . ALA A 1 296 ? -25.368 -10.743 10.882 1.00 92.50 296 ALA A C 1
ATOM 2239 O O . ALA A 1 296 ? -24.481 -10.764 10.024 1.00 92.50 296 ALA A O 1
ATOM 2240 N N . ARG A 1 297 ? -26.225 -11.769 11.017 1.00 92.25 297 ARG A N 1
ATOM 2241 C CA . ARG A 1 297 ? -26.183 -12.971 10.162 1.00 92.25 297 ARG A CA 1
ATOM 2242 C C . ARG 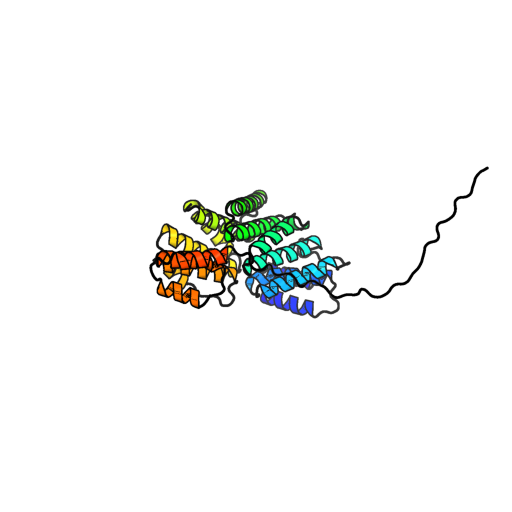A 1 297 ? -26.458 -12.650 8.699 1.00 92.25 297 ARG A C 1
ATOM 2244 O O . ARG A 1 297 ? -25.803 -13.203 7.815 1.00 92.25 297 ARG A O 1
ATOM 2251 N N . HIS A 1 298 ? -27.395 -11.746 8.423 1.00 89.81 298 HIS A N 1
ATOM 2252 C CA . HIS A 1 298 ? -27.679 -11.319 7.060 1.00 89.81 298 HIS A CA 1
ATOM 2253 C C . HIS A 1 298 ? -26.485 -10.581 6.432 1.00 89.81 298 HIS A C 1
ATOM 2255 O O . HIS A 1 298 ? -26.151 -10.832 5.272 1.00 89.81 298 HIS A O 1
ATOM 2261 N N . ALA A 1 299 ? -25.805 -9.712 7.183 1.00 88.44 299 ALA A N 1
ATOM 2262 C CA . ALA A 1 299 ? -24.567 -9.065 6.749 1.00 88.44 299 ALA A CA 1
ATOM 2263 C C . ALA A 1 299 ? -23.454 -10.091 6.468 1.00 88.44 299 ALA A C 1
ATOM 2265 O O . ALA A 1 299 ? -22.886 -10.081 5.375 1.00 88.44 299 ALA A O 1
ATOM 2266 N N . LEU A 1 300 ? -23.224 -11.040 7.383 1.00 88.62 300 LEU A N 1
ATOM 2267 C CA . LEU A 1 300 ? -22.248 -12.123 7.211 1.00 88.62 300 LEU A CA 1
ATOM 2268 C C . LEU A 1 300 ? -22.531 -12.972 5.961 1.00 88.62 300 LEU A C 1
ATOM 2270 O O . LEU A 1 300 ? -21.638 -13.213 5.156 1.00 88.62 300 LEU A O 1
ATOM 2274 N N . SER A 1 301 ? -23.792 -13.344 5.724 1.00 86.94 301 SER A N 1
ATOM 2275 C CA . SER A 1 301 ? -24.172 -14.146 4.549 1.00 86.94 301 SER A CA 1
ATOM 2276 C C . SER A 1 301 ? -23.880 -13.459 3.208 1.00 86.94 301 SER A C 1
ATOM 2278 O O . SER A 1 301 ? -23.657 -14.126 2.199 1.00 86.94 301 SER A O 1
ATOM 2280 N N . ARG A 1 302 ? -23.876 -12.119 3.185 1.00 81.38 302 ARG A N 1
ATOM 2281 C CA . ARG A 1 302 ? -23.513 -11.319 2.007 1.00 81.38 302 ARG A CA 1
ATOM 2282 C C . ARG A 1 302 ? -22.000 -11.188 1.847 1.00 81.38 302 ARG A C 1
ATOM 2284 O O . ARG A 1 302 ? -21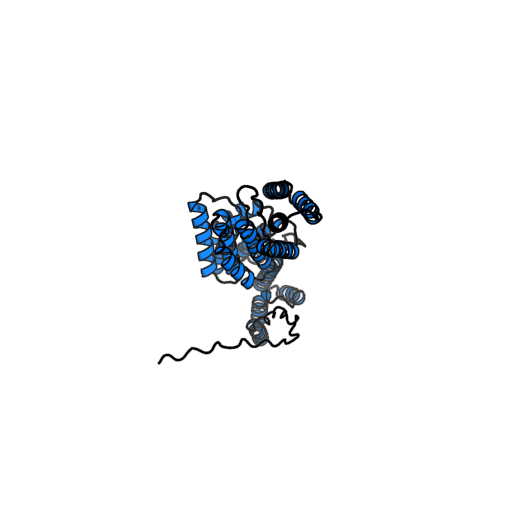.537 -10.987 0.724 1.00 81.38 302 ARG A O 1
ATOM 2291 N N . TRP A 1 303 ? -21.247 -11.315 2.940 1.00 79.25 303 TRP A N 1
ATOM 2292 C CA . TRP A 1 303 ? -19.788 -11.293 2.927 1.00 79.25 303 TRP A CA 1
ATOM 2293 C C . TRP A 1 303 ? -19.205 -12.549 2.270 1.00 79.25 303 TRP A C 1
ATOM 2295 O O . TRP A 1 303 ? -18.371 -12.429 1.373 1.00 79.25 303 TRP A O 1
ATOM 2305 N N . ASP A 1 304 ? -19.720 -13.727 2.638 1.00 63.66 304 ASP A N 1
ATOM 2306 C CA . ASP A 1 304 ? -19.256 -15.037 2.147 1.00 63.66 304 ASP A CA 1
ATOM 2307 C C . ASP A 1 304 ? -19.560 -15.294 0.663 1.00 63.66 304 ASP A C 1
ATOM 2309 O O . ASP A 1 304 ? -19.040 -16.235 0.056 1.00 63.66 304 ASP A O 1
ATOM 2313 N N . GLN A 1 305 ? -20.391 -14.461 0.033 1.00 58.25 305 GLN A N 1
ATOM 2314 C CA . GLN A 1 305 ? -20.633 -14.575 -1.397 1.00 58.25 305 GLN A CA 1
ATOM 2315 C C . GLN A 1 305 ? -19.426 -14.016 -2.162 1.00 58.25 305 GLN A C 1
ATOM 2317 O O . GLN A 1 305 ? -19.140 -12.812 -2.051 1.00 58.25 305 GLN A O 1
ATOM 2322 N N . PRO A 1 306 ? -18.732 -14.825 -2.989 1.00 49.25 306 PRO A N 1
ATOM 2323 C CA . PRO A 1 306 ? -17.650 -14.317 -3.818 1.00 49.25 306 PRO A CA 1
ATOM 2324 C C . PRO A 1 306 ? -18.187 -13.146 -4.637 1.00 49.25 306 PRO A C 1
ATOM 2326 O O . PRO A 1 306 ? -19.268 -13.245 -5.225 1.00 49.25 306 PRO A O 1
ATOM 2329 N N . ALA A 1 307 ? -17.466 -12.019 -4.629 1.00 50.34 307 ALA A N 1
ATOM 2330 C CA . ALA A 1 307 ? -17.782 -10.905 -5.513 1.00 50.34 307 ALA A CA 1
ATOM 2331 C C . ALA A 1 307 ? -17.899 -11.512 -6.902 1.00 50.34 307 ALA A C 1
ATOM 2333 O O . ALA A 1 307 ? -16.974 -12.213 -7.321 1.00 50.34 307 ALA A O 1
ATOM 2334 N N . VAL A 1 308 ? -19.067 -11.360 -7.535 1.00 41.28 308 VAL A N 1
ATOM 2335 C CA . VAL A 1 308 ? -19.354 -11.898 -8.866 1.00 41.28 308 VAL A CA 1
ATOM 2336 C C . VAL A 1 308 ? -18.102 -11.687 -9.698 1.00 41.28 308 VAL A C 1
ATOM 2338 O O . VAL A 1 308 ? -17.728 -10.541 -9.945 1.00 41.28 308 VAL A O 1
ATOM 2341 N N . ARG A 1 309 ? -17.394 -12.787 -10.000 1.00 37.84 309 ARG A N 1
ATOM 2342 C CA . ARG A 1 309 ? -16.101 -12.731 -10.683 1.00 37.84 309 ARG A CA 1
ATOM 2343 C C . ARG A 1 309 ? -16.323 -11.856 -11.898 1.00 37.84 309 ARG A C 1
ATOM 2345 O O . ARG A 1 309 ? -17.163 -12.205 -12.728 1.00 37.84 309 ARG A O 1
ATOM 2352 N N . TYR A 1 310 ? -15.624 -10.729 -11.973 1.00 34.66 310 TYR A N 1
ATOM 2353 C CA . TYR A 1 310 ? -15.605 -9.917 -13.175 1.00 34.66 310 TYR A CA 1
ATOM 2354 C C . TYR A 1 310 ? -15.136 -10.849 -14.296 1.00 34.66 310 TYR A C 1
ATOM 2356 O O . TYR A 1 310 ? -13.955 -11.188 -14.385 1.00 34.66 310 TYR A O 1
ATOM 2364 N N . ARG A 1 311 ? -16.078 -11.378 -15.089 1.00 30.62 311 ARG A N 1
ATOM 2365 C CA . ARG A 1 311 ? -15.748 -12.055 -16.337 1.00 30.62 311 ARG A CA 1
ATOM 2366 C C . ARG A 1 311 ? -15.156 -10.949 -17.181 1.00 30.62 311 ARG A C 1
ATOM 2368 O O . ARG A 1 311 ? -15.890 -10.065 -17.616 1.00 30.62 311 ARG A O 1
ATOM 2375 N N . ALA A 1 312 ? -13.838 -10.985 -17.366 1.00 29.02 312 ALA A N 1
ATOM 2376 C CA . ALA A 1 312 ? -13.211 -10.219 -18.427 1.00 29.02 312 ALA A CA 1
ATOM 2377 C C . ALA A 1 312 ? -14.070 -10.406 -19.689 1.00 29.02 312 ALA A C 1
ATOM 2379 O O . ALA A 1 312 ? -14.504 -11.540 -19.937 1.00 29.02 312 ALA A O 1
ATOM 2380 N N . PRO A 1 313 ? -14.395 -9.335 -20.430 1.00 34.53 313 PRO A N 1
ATOM 2381 C CA . PRO A 1 313 ? -15.161 -9.474 -21.654 1.00 34.53 313 PRO A CA 1
ATOM 2382 C C . PRO A 1 313 ? -14.429 -10.489 -22.529 1.00 34.53 313 PRO A C 1
ATOM 2384 O O . PRO A 1 313 ? -13.283 -10.270 -22.921 1.00 34.53 313 PRO A O 1
ATOM 2387 N N . HIS A 1 314 ? -15.066 -11.642 -22.755 1.00 33.84 314 HIS A N 1
ATOM 2388 C CA . HIS A 1 314 ? -14.596 -12.590 -23.746 1.00 33.84 314 HIS A CA 1
ATOM 2389 C C . HIS A 1 314 ? -14.467 -11.808 -25.047 1.00 33.84 314 HIS A C 1
ATOM 2391 O O . HIS A 1 314 ? -15.426 -11.188 -25.507 1.00 33.84 314 HIS A O 1
ATOM 2397 N N . SER A 1 315 ? -13.267 -11.820 -25.612 1.00 39.59 315 SER A N 1
ATOM 2398 C CA . SER A 1 315 ? -12.983 -11.406 -26.976 1.00 39.59 315 SER A CA 1
ATOM 2399 C C . SER A 1 315 ? -13.641 -12.381 -27.961 1.00 39.59 315 SER A C 1
ATOM 2401 O O . SER A 1 315 ? -12.978 -13.030 -28.764 1.00 39.59 315 SER A O 1
ATOM 2403 N N . ASP A 1 316 ? -14.967 -12.497 -27.904 1.00 41.97 316 ASP A N 1
ATOM 2404 C CA . ASP A 1 316 ? -15.767 -13.131 -28.941 1.00 41.97 316 ASP A CA 1
ATOM 2405 C C . ASP A 1 316 ? -15.964 -12.106 -30.052 1.00 41.97 316 ASP A C 1
ATOM 2407 O O . ASP A 1 316 ? -16.891 -11.298 -30.041 1.00 41.97 316 ASP A O 1
ATOM 2411 N N . GLY A 1 317 ? -15.043 -12.103 -31.012 1.00 41.88 317 GLY A N 1
ATOM 2412 C CA . GLY A 1 317 ? -15.183 -11.211 -32.151 1.00 41.88 317 GLY A CA 1
ATOM 2413 C C . GLY A 1 317 ? -13.996 -11.135 -33.091 1.00 41.88 317 GLY A C 1
ATOM 2414 O O . GLY A 1 317 ? -13.549 -10.031 -33.367 1.00 41.88 317 GLY A O 1
ATOM 2415 N N . CYS A 1 318 ? -13.511 -12.260 -33.631 1.00 40.66 318 CYS A N 1
ATOM 2416 C CA . CYS A 1 318 ? -13.041 -12.248 -35.021 1.00 40.66 318 CYS A CA 1
ATOM 2417 C C . CYS A 1 318 ? -12.935 -13.654 -35.637 1.00 40.66 318 CYS A C 1
ATOM 2419 O O . CYS A 1 318 ? -11.989 -14.397 -35.402 1.00 40.66 318 CYS A O 1
ATOM 2421 N N . GLY A 1 319 ? -13.902 -13.970 -36.503 1.00 41.25 319 GLY A N 1
ATOM 2422 C CA . GLY A 1 319 ? -13.564 -14.468 -37.835 1.00 41.25 319 GLY A CA 1
ATOM 2423 C C . GLY A 1 319 ? -13.435 -15.976 -38.048 1.00 41.25 319 GLY A C 1
ATOM 2424 O O . GLY A 1 319 ? -12.404 -16.436 -38.527 1.00 41.25 319 GLY A O 1
ATOM 2425 N N . ARG A 1 320 ? -14.519 -16.744 -37.870 1.00 42.59 320 ARG A N 1
ATOM 2426 C CA . ARG A 1 320 ? -14.733 -17.912 -38.745 1.00 42.59 320 ARG A CA 1
ATOM 2427 C C . ARG A 1 320 ? -15.301 -17.422 -40.071 1.00 42.59 320 ARG A C 1
ATOM 2429 O O . ARG A 1 320 ? -16.438 -16.966 -40.131 1.00 42.59 320 ARG A O 1
ATOM 2436 N N . GLY A 1 321 ? -14.508 -17.544 -41.129 1.00 38.81 321 GLY A N 1
ATOM 2437 C CA . GLY A 1 321 ? -14.932 -17.242 -42.488 1.00 38.81 321 GLY A CA 1
ATOM 2438 C C . GLY A 1 321 ? -14.034 -17.892 -43.536 1.00 38.81 321 GLY A C 1
ATOM 2439 O O . GLY A 1 321 ? -12.998 -17.339 -43.874 1.00 38.81 321 GLY A O 1
ATOM 2440 N N . ARG A 1 322 ? -14.543 -18.991 -44.107 1.00 42.69 322 ARG A N 1
ATOM 2441 C CA . ARG A 1 322 ? -14.242 -19.576 -45.432 1.00 42.69 322 ARG A CA 1
ATOM 2442 C C . ARG A 1 322 ? -13.075 -20.560 -45.568 1.00 42.69 322 ARG A C 1
ATOM 2444 O O . ARG A 1 322 ? -11.943 -20.219 -45.888 1.00 42.69 322 ARG A O 1
ATOM 2451 N N . GLU A 1 323 ? -13.473 -21.826 -45.455 1.00 43.97 323 GLU A N 1
ATOM 2452 C CA . GLU A 1 323 ? -13.229 -22.911 -46.415 1.00 43.97 323 GLU A CA 1
ATOM 2453 C C . GLU A 1 323 ? -12.481 -22.516 -47.702 1.00 43.97 323 GLU A C 1
ATOM 2455 O O . GLU A 1 323 ? -13.032 -21.830 -48.565 1.00 43.97 323 GLU A O 1
ATOM 2460 N N . ARG A 1 324 ? -11.283 -23.083 -47.893 1.00 42.88 324 ARG A N 1
ATOM 2461 C CA . ARG A 1 324 ? -10.872 -23.638 -49.189 1.00 42.88 324 ARG A CA 1
ATOM 2462 C C . ARG A 1 324 ? -10.126 -24.953 -48.994 1.00 42.88 324 ARG A C 1
ATOM 2464 O O . ARG A 1 324 ? -9.090 -25.040 -48.346 1.00 42.88 324 ARG A O 1
ATOM 2471 N N . SER A 1 325 ? -10.729 -25.958 -49.596 1.00 48.81 325 SER A N 1
ATOM 2472 C CA . SER A 1 325 ? -10.265 -27.295 -49.911 1.00 48.81 325 SER A CA 1
ATOM 2473 C C . SER A 1 325 ? -8.909 -27.314 -50.629 1.00 48.81 325 SER A C 1
ATOM 2475 O O . SER A 1 325 ? -8.756 -26.727 -51.697 1.00 48.81 325 SER A O 1
ATOM 2477 N N . ALA A 1 326 ? -7.962 -28.087 -50.094 1.00 42.78 326 ALA A N 1
ATOM 2478 C CA . ALA A 1 326 ? -6.867 -28.687 -50.854 1.00 42.78 326 ALA A CA 1
ATOM 2479 C C . ALA A 1 326 ? -6.433 -29.995 -50.165 1.00 42.78 326 ALA A C 1
ATOM 2481 O O . ALA A 1 326 ? -5.850 -29.987 -49.085 1.00 42.78 326 ALA A O 1
ATOM 2482 N N . GLN A 1 327 ? -6.770 -31.130 -50.783 1.00 50.38 327 GLN A N 1
ATOM 2483 C CA . GLN A 1 327 ? -6.288 -32.461 -50.403 1.00 50.38 327 GLN A CA 1
ATOM 2484 C C . GLN A 1 327 ? -4.784 -32.594 -50.702 1.00 50.38 327 GLN A C 1
ATOM 2486 O O . GLN A 1 327 ? -4.385 -32.314 -51.836 1.00 50.38 327 GLN A O 1
ATOM 2491 N N . PRO A 1 328 ? -3.956 -33.141 -49.794 1.00 49.41 328 PRO A N 1
ATOM 2492 C CA . PRO A 1 328 ? -2.678 -33.720 -50.172 1.00 49.41 328 PRO A CA 1
ATOM 2493 C C . PRO A 1 328 ? -2.872 -35.189 -50.577 1.00 49.41 328 PRO A C 1
ATOM 2495 O O . PRO A 1 328 ? -3.343 -36.022 -49.802 1.00 49.41 328 PRO A O 1
ATOM 2498 N N . ARG A 1 329 ? -2.501 -35.508 -51.822 1.00 48.34 329 ARG A N 1
ATOM 2499 C CA . ARG A 1 329 ? -2.384 -36.881 -52.332 1.00 48.34 329 ARG A CA 1
ATOM 2500 C C . ARG A 1 329 ? -1.266 -37.614 -51.579 1.00 48.34 329 ARG A C 1
ATOM 2502 O O . ARG A 1 329 ? -0.130 -37.150 -51.573 1.00 48.34 329 ARG A O 1
ATOM 2509 N N . CYS A 1 330 ? -1.573 -38.778 -51.009 1.00 48.56 330 CYS A N 1
ATOM 2510 C CA . CYS A 1 330 ? -0.566 -39.730 -50.533 1.00 48.56 330 CYS A CA 1
ATOM 2511 C C . CYS A 1 330 ? 0.224 -40.318 -51.720 1.00 48.56 330 CYS A C 1
ATOM 2513 O O . CYS A 1 330 ? -0.398 -40.737 -52.703 1.00 48.56 330 CYS A O 1
ATOM 2515 N N . PRO A 1 331 ? 1.563 -40.414 -51.649 1.00 58.31 331 PRO A N 1
ATOM 2516 C CA . PRO A 1 331 ? 2.340 -41.160 -52.629 1.00 58.31 331 PRO A CA 1
ATOM 2517 C C . PRO A 1 331 ? 2.236 -42.673 -52.370 1.00 58.31 331 PRO A C 1
ATOM 2519 O O . PRO A 1 331 ? 2.433 -43.152 -51.254 1.00 58.31 331 PRO A O 1
ATOM 2522 N N . ARG A 1 332 ? 1.922 -43.430 -53.430 1.00 54.66 332 ARG A N 1
ATOM 2523 C CA . ARG A 1 332 ? 1.986 -44.900 -53.476 1.00 54.66 332 ARG A CA 1
ATOM 2524 C C . ARG A 1 332 ? 3.437 -45.366 -53.310 1.00 54.66 332 ARG A C 1
ATOM 2526 O O . ARG A 1 332 ? 4.315 -44.896 -54.028 1.00 54.66 332 ARG A O 1
ATOM 2533 N N . ALA A 1 333 ? 3.658 -46.333 -52.423 1.00 54.97 333 ALA A N 1
ATOM 2534 C CA . ALA A 1 333 ? 4.903 -47.091 -52.342 1.00 54.97 333 ALA A CA 1
ATOM 2535 C C . ALA A 1 333 ? 5.041 -48.053 -53.546 1.00 54.97 333 ALA A C 1
ATOM 2537 O O . ALA A 1 333 ? 4.031 -48.616 -53.981 1.00 54.97 333 ALA A O 1
ATOM 2538 N N . PRO A 1 334 ? 6.254 -48.271 -54.086 1.00 60.41 334 PRO A N 1
ATOM 2539 C CA . PRO A 1 334 ? 6.484 -49.272 -55.121 1.00 60.41 334 PRO A CA 1
ATOM 2540 C C . PRO A 1 334 ? 6.614 -50.679 -54.520 1.00 60.41 334 PRO A C 1
ATOM 2542 O O . PRO A 1 334 ? 7.313 -50.889 -53.528 1.00 60.41 334 PRO A O 1
ATOM 2545 N N . ALA A 1 335 ? 5.958 -51.645 -55.164 1.00 53.12 335 ALA A N 1
ATOM 2546 C CA . ALA A 1 335 ? 6.158 -53.069 -54.933 1.00 53.12 335 ALA A CA 1
ATOM 2547 C C . ALA A 1 335 ? 7.587 -53.476 -55.332 1.00 53.12 335 ALA A C 1
ATOM 2549 O O . ALA A 1 335 ? 8.083 -53.055 -56.380 1.00 53.12 335 ALA A O 1
ATOM 2550 N N . ARG A 1 336 ? 8.239 -54.298 -54.504 1.00 53.78 336 ARG A N 1
ATOM 2551 C CA . ARG A 1 336 ? 9.448 -55.041 -54.881 1.00 53.78 336 ARG A CA 1
ATOM 2552 C C . ARG A 1 336 ? 9.074 -56.493 -55.217 1.00 53.78 336 ARG A C 1
ATOM 2554 O O . ARG A 1 336 ? 8.125 -56.989 -54.608 1.00 53.78 336 ARG A O 1
ATOM 2561 N N . PRO A 1 337 ? 9.775 -57.117 -56.180 1.00 64.25 337 PRO A N 1
ATOM 2562 C CA . PRO A 1 337 ? 9.609 -58.524 -56.540 1.00 64.25 337 PRO A CA 1
ATOM 2563 C C . PRO A 1 337 ? 10.057 -59.481 -55.434 1.00 64.25 337 PRO A C 1
ATOM 2565 O O . PRO A 1 337 ? 10.941 -59.088 -54.632 1.00 64.25 337 PRO A O 1
#

Sequence (337 aa):
MEVNLLAAQIAAFQTDEAVETYRRLRRRADLSDGDSAAAAALYACAGLDDLPMAEVFKAAETATGLVRTADDIVIDFLGVGGRDSVEFLAECMTAVALLFDGDLDRSAAKFSAVRNLPGAQHRVWKIYVLGGLALARALAGHANEARSNAMAALEVAEANGITYHHSLAFAHFALVRVALDQLDQNMAAYHLGESGIRAHTTRLAANVAIQHLLEVEQTALWESPDVALTQLRSTRHNPREPKIVTGLRQALELRLLIATGKRDQARGLLDLSPQARTLTPQLIDLELEAGDADAARHALSRWDQPAVRYRAPHSDGCGRGRERSAQPRCPRAPARP

Radius of gyration: 24.91 Å; chains: 1; bounding box: 54×77×81 Å

pLDDT: mean 86.16, std 15.7, range [29.02, 98.75]